Protein AF-A0A949XJC9-F1 (afdb_monomer_lite)

Structure (mmCIF, N/CA/C/O backbone):
data_AF-A0A949XJC9-F1
#
_entry.id   AF-A0A949XJC9-F1
#
loop_
_atom_site.group_PDB
_atom_site.id
_atom_site.type_symbol
_atom_site.label_atom_id
_atom_site.label_alt_id
_atom_site.label_comp_id
_atom_site.label_asym_id
_atom_site.label_entity_id
_atom_site.label_seq_id
_atom_site.pdbx_PDB_ins_code
_atom_site.Cartn_x
_atom_site.Cartn_y
_atom_site.Cartn_z
_atom_site.occupancy
_atom_site.B_iso_or_equiv
_atom_site.auth_seq_id
_atom_site.auth_comp_id
_atom_site.auth_asym_id
_atom_site.auth_atom_id
_atom_site.pdbx_PDB_model_num
ATOM 1 N N . MET A 1 1 ? 64.415 14.701 25.111 1.00 40.59 1 MET A N 1
ATOM 2 C CA . MET A 1 1 ? 63.667 15.504 24.120 1.00 40.59 1 MET A CA 1
ATOM 3 C C . MET A 1 1 ? 62.486 14.648 23.669 1.00 40.59 1 MET A C 1
ATOM 5 O O . MET A 1 1 ? 62.668 13.758 22.854 1.00 40.59 1 MET A O 1
ATOM 9 N N . PHE A 1 2 ? 61.330 14.780 24.328 1.00 38.12 2 PHE A N 1
ATOM 10 C CA . PHE A 1 2 ? 60.164 13.912 24.107 1.00 38.12 2 PHE A CA 1
ATOM 11 C C . PHE A 1 2 ? 59.206 14.589 23.123 1.00 38.12 2 PHE A C 1
ATOM 13 O O . PHE A 1 2 ? 58.583 15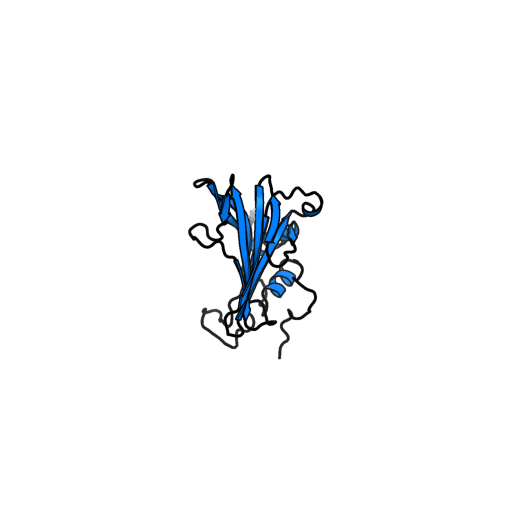.594 23.461 1.00 38.12 2 PHE A O 1
ATOM 20 N N . ALA A 1 3 ? 59.111 14.062 21.902 1.00 47.62 3 ALA A N 1
ATOM 21 C CA . ALA A 1 3 ? 58.142 14.519 20.915 1.00 47.62 3 ALA A CA 1
ATOM 22 C C . ALA A 1 3 ? 56.772 13.893 21.222 1.00 47.62 3 ALA A C 1
ATOM 24 O O . ALA A 1 3 ? 56.607 12.674 21.186 1.00 47.62 3 ALA A O 1
ATOM 25 N N . ARG A 1 4 ? 55.799 14.744 21.565 1.00 49.41 4 ARG A N 1
ATOM 26 C CA . ARG A 1 4 ? 54.388 14.384 21.735 1.00 49.41 4 ARG A CA 1
ATOM 27 C C . ARG A 1 4 ? 53.791 14.049 20.368 1.00 49.41 4 ARG A C 1
ATOM 29 O O . ARG A 1 4 ? 53.695 14.923 19.512 1.00 49.41 4 ARG A O 1
ATOM 36 N N . LEU A 1 5 ? 53.382 12.797 20.185 1.00 52.88 5 LEU A N 1
ATOM 37 C CA . LEU A 1 5 ? 52.606 12.360 19.031 1.00 52.88 5 LEU A CA 1
ATOM 38 C C . LEU A 1 5 ? 51.124 12.647 19.317 1.00 52.88 5 LEU A C 1
ATOM 40 O O . LEU A 1 5 ? 50.470 11.926 20.068 1.00 52.88 5 LEU A O 1
ATOM 44 N N . THR A 1 6 ? 50.610 13.747 18.775 1.00 56.72 6 THR A N 1
ATOM 45 C CA . THR A 1 6 ? 49.192 14.107 18.870 1.00 56.72 6 THR A CA 1
ATOM 46 C C . THR A 1 6 ? 48.400 13.193 17.936 1.00 56.72 6 THR A C 1
ATOM 48 O O . THR A 1 6 ? 48.382 13.395 16.724 1.00 56.72 6 THR A O 1
ATOM 51 N N . PHE A 1 7 ? 47.778 12.156 18.493 1.00 49.03 7 PHE A N 1
ATOM 52 C CA . PHE A 1 7 ? 46.860 11.285 17.763 1.00 49.03 7 PHE A CA 1
ATOM 53 C C . PHE A 1 7 ? 45.590 12.078 17.420 1.00 49.03 7 PHE A C 1
ATOM 55 O O . PHE A 1 7 ? 44.744 12.329 18.278 1.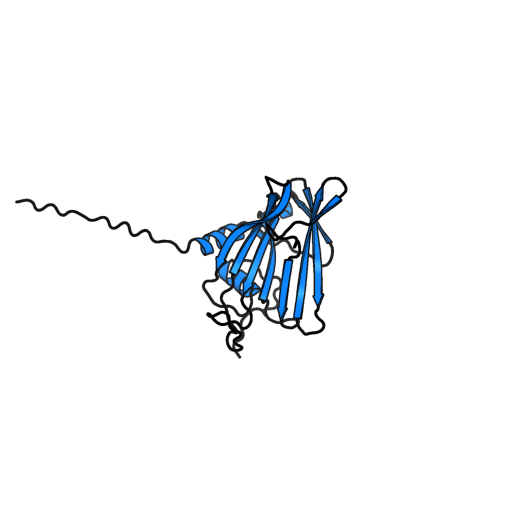00 49.03 7 PHE A O 1
ATOM 62 N N . PHE A 1 8 ? 45.465 12.498 16.161 1.00 49.16 8 PHE A N 1
ATOM 63 C CA . PHE A 1 8 ? 44.206 12.979 15.603 1.00 49.16 8 PHE A CA 1
ATOM 64 C C . PHE A 1 8 ? 43.254 11.787 15.474 1.00 49.16 8 PHE A C 1
ATOM 66 O O . PHE A 1 8 ? 43.380 10.962 14.570 1.00 49.16 8 PHE A O 1
ATOM 73 N N . PHE A 1 9 ? 42.305 11.683 16.401 1.00 47.88 9 PHE A N 1
ATOM 74 C CA . PHE A 1 9 ? 41.190 10.750 16.306 1.00 47.88 9 PHE A CA 1
ATOM 75 C C . PHE A 1 9 ? 40.219 11.283 15.241 1.00 47.88 9 PHE A C 1
ATOM 77 O O . PHE A 1 9 ? 39.359 12.117 15.516 1.00 47.88 9 PHE A O 1
ATOM 84 N N . PHE A 1 10 ? 40.402 10.855 13.991 1.00 49.22 10 PHE A N 1
ATOM 85 C CA . PHE A 1 10 ? 39.457 11.125 12.912 1.00 49.22 10 PHE A CA 1
ATOM 86 C C . PHE A 1 10 ? 38.242 10.213 13.124 1.00 49.22 10 PHE A C 1
ATOM 88 O O . PHE A 1 10 ? 38.236 9.049 12.726 1.00 49.22 10 PHE A O 1
ATOM 95 N N . LEU A 1 11 ? 37.230 10.722 13.828 1.00 46.62 11 LEU A N 1
ATOM 96 C CA . LEU A 1 11 ? 35.947 10.047 13.985 1.00 46.62 11 LEU A CA 1
ATOM 97 C C . LEU A 1 11 ? 35.212 10.138 12.639 1.00 46.62 11 LEU A C 1
ATOM 99 O O . LEU A 1 11 ? 34.482 11.090 12.365 1.00 46.62 11 LEU A O 1
ATOM 103 N N . LEU A 1 12 ? 35.478 9.176 11.756 1.00 45.56 12 LEU A N 1
ATOM 104 C CA . LEU A 1 12 ? 34.754 9.018 10.502 1.00 45.56 12 LEU A CA 1
ATOM 105 C C . LEU A 1 12 ? 33.326 8.577 10.859 1.00 45.56 12 LEU A C 1
ATOM 107 O O . LEU A 1 12 ? 33.060 7.398 11.081 1.00 45.56 12 LEU A O 1
ATOM 111 N N . LEU A 1 13 ? 32.412 9.540 10.981 1.00 45.47 13 LEU A N 1
ATOM 112 C CA . LEU A 1 13 ? 30.974 9.294 11.027 1.00 45.47 13 LEU A CA 1
ATOM 113 C C . LEU A 1 13 ? 30.577 8.637 9.702 1.00 45.47 13 LEU A C 1
ATOM 115 O O . LEU A 1 13 ? 30.322 9.304 8.702 1.00 45.47 13 LEU A O 1
ATOM 119 N N . ILE A 1 14 ? 30.570 7.306 9.694 1.00 49.03 14 ILE A N 1
ATOM 120 C CA . ILE A 1 14 ? 29.962 6.507 8.640 1.00 49.03 14 ILE A CA 1
ATOM 121 C C . ILE A 1 14 ? 28.475 6.862 8.674 1.00 49.03 14 ILE A C 1
ATOM 123 O O . ILE A 1 14 ? 27.735 6.399 9.541 1.00 49.03 14 ILE A O 1
ATOM 127 N N . ALA A 1 15 ? 28.036 7.731 7.764 1.00 44.09 15 ALA A N 1
ATOM 128 C CA . ALA A 1 15 ? 26.625 7.927 7.478 1.00 44.09 15 ALA A CA 1
ATOM 129 C C . ALA A 1 15 ? 26.104 6.606 6.897 1.00 44.09 15 ALA A C 1
ATOM 131 O O . ALA A 1 15 ? 26.187 6.355 5.697 1.00 44.09 15 ALA A O 1
ATOM 132 N N . VAL A 1 16 ? 25.663 5.708 7.779 1.00 47.81 16 VAL A N 1
ATOM 133 C CA . VAL A 1 16 ? 25.099 4.413 7.401 1.00 47.81 16 VAL A CA 1
ATOM 134 C C . VAL A 1 16 ? 23.947 4.677 6.425 1.00 47.81 16 VAL A C 1
ATOM 136 O O . VAL A 1 16 ? 23.156 5.599 6.662 1.00 47.81 16 VAL A O 1
ATOM 139 N N . PRO A 1 17 ? 23.775 3.871 5.361 1.00 52.84 17 PRO A N 1
ATOM 140 C CA . PRO A 1 17 ? 22.546 3.840 4.575 1.00 52.84 17 PRO A CA 1
ATOM 141 C C . PRO A 1 17 ? 21.419 3.210 5.420 1.00 52.84 17 PRO A C 1
ATOM 143 O O . PRO A 1 17 ? 20.829 2.197 5.057 1.00 52.84 17 PRO A O 1
ATOM 146 N N . ALA A 1 18 ? 21.139 3.797 6.587 1.00 59.31 18 ALA A N 1
ATOM 147 C CA . ALA A 1 18 ? 20.331 3.220 7.653 1.00 59.31 18 ALA A CA 1
ATOM 148 C C . ALA A 1 18 ? 18.866 3.065 7.240 1.00 59.31 18 ALA A C 1
ATOM 150 O O . ALA A 1 18 ? 18.172 2.193 7.736 1.00 59.31 18 ALA A O 1
ATOM 151 N N . ARG A 1 19 ? 18.387 3.861 6.277 1.00 69.88 19 ARG A N 1
ATOM 152 C CA . ARG A 1 19 ? 16.957 3.925 5.941 1.00 69.88 19 ARG A CA 1
ATOM 153 C C . ARG A 1 19 ? 16.395 2.622 5.365 1.00 69.88 19 ARG A C 1
ATOM 155 O O . ARG A 1 19 ? 15.280 2.250 5.713 1.00 69.88 19 ARG A O 1
ATOM 162 N N . ALA A 1 20 ? 17.150 1.925 4.514 1.00 73.56 20 ALA A N 1
ATOM 163 C CA . ALA A 1 20 ? 16.689 0.665 3.923 1.00 73.56 20 ALA A CA 1
ATOM 164 C C . ALA A 1 20 ? 16.715 -0.487 4.935 1.00 73.56 20 ALA A C 1
ATOM 166 O O . ALA A 1 20 ? 15.791 -1.294 4.977 1.00 73.56 20 ALA A O 1
ATOM 167 N N . GLU A 1 21 ? 17.748 -0.537 5.778 1.00 82.19 21 GLU A N 1
ATOM 168 C CA . GLU A 1 21 ? 17.863 -1.566 6.810 1.00 82.19 21 GLU A CA 1
ATOM 169 C C . GLU A 1 21 ? 16.824 -1.361 7.915 1.00 82.19 21 GLU A C 1
ATOM 171 O O . GLU A 1 21 ? 16.126 -2.305 8.268 1.00 82.19 21 GLU A O 1
ATOM 176 N N . THR A 1 22 ? 16.625 -0.120 8.376 1.00 86.75 22 THR A N 1
ATOM 177 C CA . THR A 1 22 ? 15.557 0.231 9.323 1.00 86.75 22 THR A CA 1
ATOM 178 C C . THR A 1 22 ? 14.184 -0.174 8.795 1.00 86.75 22 THR A C 1
ATOM 180 O O . THR A 1 22 ? 13.429 -0.808 9.526 1.00 86.75 22 THR A O 1
ATOM 183 N N . LEU A 1 23 ? 13.864 0.126 7.529 1.00 93.06 23 LEU A N 1
ATOM 184 C CA . LEU A 1 23 ? 12.584 -0.286 6.951 1.00 93.06 23 LEU A CA 1
ATOM 185 C C . LEU A 1 23 ? 12.436 -1.812 6.931 1.00 93.06 23 LEU A C 1
ATOM 187 O O . LEU A 1 23 ? 11.376 -2.320 7.287 1.00 93.06 23 LEU A O 1
ATOM 191 N N . ARG A 1 24 ? 13.490 -2.544 6.549 1.00 93.06 24 ARG A N 1
ATOM 192 C CA . ARG A 1 24 ? 13.478 -4.011 6.559 1.00 93.06 24 ARG A CA 1
ATOM 193 C C . ARG A 1 24 ? 13.232 -4.567 7.962 1.00 93.06 24 ARG A C 1
ATOM 195 O O . ARG A 1 24 ? 12.434 -5.487 8.088 1.00 93.06 24 ARG A O 1
ATOM 202 N N . TYR A 1 25 ? 13.873 -4.018 8.997 1.00 92.56 25 TYR A N 1
ATOM 203 C CA . TYR A 1 25 ? 13.624 -4.435 10.383 1.00 92.56 25 TYR A CA 1
ATOM 204 C C . TYR A 1 25 ? 12.174 -4.164 10.799 1.00 92.56 25 TYR A C 1
ATOM 206 O O . TYR A 1 25 ? 11.508 -5.079 11.264 1.00 92.56 25 TYR A O 1
ATOM 214 N N . MET A 1 26 ? 11.651 -2.958 10.544 1.00 93.81 26 MET A N 1
ATOM 215 C CA . MET A 1 26 ? 10.263 -2.610 10.882 1.00 93.81 26 MET A CA 1
ATOM 216 C C . MET A 1 26 ? 9.251 -3.528 10.194 1.00 93.81 26 MET A C 1
ATOM 218 O O . MET A 1 26 ? 8.328 -4.020 10.829 1.00 93.81 26 MET A O 1
ATOM 222 N N . VAL A 1 27 ? 9.428 -3.770 8.894 1.00 95.31 27 VAL A N 1
ATOM 223 C CA . VAL A 1 27 ? 8.566 -4.671 8.117 1.00 95.31 27 VAL A CA 1
ATOM 224 C C . VAL A 1 27 ? 8.737 -6.126 8.566 1.00 95.31 27 VAL A C 1
ATOM 226 O O . VAL A 1 27 ? 7.776 -6.890 8.555 1.00 95.31 27 VAL A O 1
ATOM 229 N N . GLY A 1 28 ? 9.936 -6.500 9.012 1.00 94.31 28 GLY A N 1
ATOM 230 C CA . GLY A 1 28 ? 10.245 -7.812 9.569 1.00 94.31 28 GLY A CA 1
ATOM 231 C C . GLY A 1 28 ? 9.469 -8.153 10.842 1.00 94.31 28 GLY A C 1
ATOM 232 O O . GLY A 1 28 ? 9.342 -9.338 11.140 1.00 94.31 28 GLY A O 1
ATOM 233 N N . ASP A 1 29 ? 8.900 -7.171 11.540 1.00 94.62 29 ASP A N 1
ATOM 234 C CA . ASP A 1 29 ? 8.051 -7.361 12.725 1.00 94.62 29 ASP A CA 1
ATOM 235 C C . ASP A 1 29 ? 6.544 -7.352 12.405 1.00 94.62 29 ASP A C 1
ATOM 237 O O . ASP A 1 29 ? 5.701 -7.394 13.308 1.00 94.62 29 ASP A O 1
ATOM 241 N N . LEU A 1 30 ? 6.185 -7.331 11.117 1.00 95.12 30 LEU A N 1
ATOM 242 C CA . LEU A 1 30 ? 4.804 -7.318 10.642 1.00 95.12 30 LEU A CA 1
ATOM 243 C C . LEU A 1 30 ? 4.447 -8.608 9.890 1.00 95.12 30 LEU A C 1
ATOM 245 O O . LEU A 1 30 ? 5.284 -9.213 9.218 1.00 95.12 30 LEU A O 1
ATOM 249 N N . ASP A 1 31 ? 3.183 -9.010 9.992 1.00 93.06 31 ASP A N 1
ATOM 250 C CA . ASP A 1 31 ? 2.561 -10.051 9.176 1.00 93.06 31 ASP A CA 1
ATOM 251 C C . ASP A 1 31 ? 1.726 -9.399 8.067 1.00 93.06 31 ASP A C 1
ATOM 253 O O . ASP A 1 31 ? 1.017 -8.416 8.297 1.00 93.06 31 ASP A O 1
ATOM 257 N N . VAL A 1 32 ? 1.785 -9.960 6.855 1.00 93.06 32 VAL A N 1
ATOM 258 C CA . VAL A 1 32 ? 0.899 -9.551 5.757 1.00 93.06 32 VAL A CA 1
ATOM 259 C C . VAL A 1 32 ? -0.526 -9.983 6.083 1.00 93.06 32 VAL A C 1
ATOM 261 O O . VAL A 1 32 ? -0.777 -11.140 6.414 1.00 93.06 32 VAL A O 1
ATOM 264 N N . LEU A 1 33 ? -1.462 -9.051 5.943 1.00 91.81 33 LEU A N 1
ATOM 265 C CA . LEU A 1 33 ? -2.888 -9.297 6.064 1.00 91.81 33 LEU A CA 1
ATOM 266 C C . LEU A 1 33 ? -3.442 -9.740 4.696 1.00 91.81 33 LEU A C 1
ATOM 268 O O . LEU A 1 33 ? -3.476 -8.923 3.769 1.00 91.81 33 LEU A O 1
ATOM 272 N N . PRO A 1 34 ? -3.860 -11.008 4.528 1.00 90.69 34 PRO A N 1
ATOM 273 C CA . PRO A 1 34 ? -4.465 -11.457 3.282 1.00 90.69 34 PRO A CA 1
ATOM 274 C C . PRO A 1 34 ? -5.848 -10.820 3.116 1.00 90.69 34 PRO A C 1
ATOM 276 O O . PRO A 1 34 ? -6.680 -10.892 4.017 1.00 90.69 34 PRO A O 1
ATOM 279 N N . LEU A 1 35 ? -6.093 -10.215 1.951 1.00 91.69 35 LEU A N 1
ATOM 280 C CA . LEU A 1 35 ? -7.372 -9.586 1.623 1.00 91.69 35 LEU A CA 1
ATOM 281 C C . LEU A 1 35 ? -8.065 -10.315 0.477 1.00 91.69 35 LEU A C 1
ATOM 283 O O . LEU A 1 35 ? -7.456 -10.556 -0.571 1.00 91.69 35 LEU A O 1
ATOM 287 N N . HIS A 1 36 ? -9.353 -10.588 0.645 1.00 93.19 36 HIS A N 1
ATOM 288 C CA . HIS A 1 36 ? -10.220 -11.064 -0.426 1.00 93.19 36 HIS A CA 1
ATOM 289 C C . HIS A 1 36 ? -10.856 -9.883 -1.175 1.00 93.19 36 HIS A C 1
ATOM 291 O O . HIS A 1 36 ? -10.834 -8.746 -0.700 1.00 93.19 36 HIS A O 1
ATOM 297 N N . TYR A 1 37 ? -11.377 -10.137 -2.378 1.00 94.81 37 TYR A N 1
ATOM 298 C CA . TYR A 1 37 ? -12.153 -9.139 -3.117 1.00 94.81 37 TYR A CA 1
ATOM 299 C C . TYR A 1 37 ? -13.459 -8.816 -2.389 1.00 94.81 37 TYR A C 1
ATOM 301 O O . TYR A 1 37 ? -14.096 -9.708 -1.837 1.00 94.81 37 TYR A O 1
ATOM 309 N N . GLY A 1 38 ? -13.870 -7.550 -2.432 1.00 96.38 38 GLY A N 1
ATOM 310 C CA . GLY A 1 38 ? -14.995 -7.038 -1.659 1.00 96.38 38 GLY A CA 1
ATOM 311 C C . GLY A 1 38 ? -14.547 -6.455 -0.322 1.00 96.38 38 GLY A C 1
ATOM 312 O O . GLY A 1 38 ? -13.498 -5.812 -0.232 1.00 96.38 38 GLY A O 1
ATOM 313 N N . THR A 1 39 ? -15.370 -6.635 0.704 1.00 97.12 39 THR A N 1
ATOM 314 C CA . THR A 1 39 ? -15.196 -6.010 2.018 1.00 97.12 39 THR A CA 1
ATOM 315 C C . THR A 1 39 ? -14.452 -6.937 2.970 1.00 97.12 39 THR A C 1
ATOM 317 O O . THR A 1 39 ? -1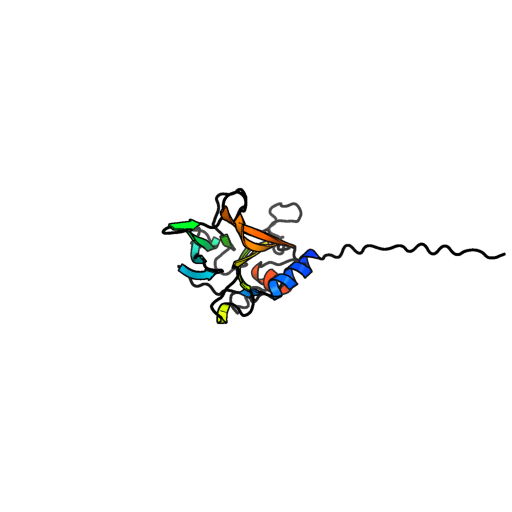4.874 -8.064 3.190 1.00 97.12 39 THR A O 1
ATOM 320 N N . ASN A 1 40 ? -13.366 -6.449 3.565 1.00 95.25 40 ASN A N 1
ATOM 321 C CA . ASN A 1 40 ? -12.606 -7.158 4.588 1.00 95.25 40 ASN A CA 1
ATOM 322 C C . ASN A 1 40 ? -12.798 -6.441 5.925 1.00 95.25 40 ASN A C 1
ATOM 324 O O . ASN A 1 40 ? -12.329 -5.311 6.081 1.00 95.25 40 ASN A O 1
ATOM 328 N N . ASP A 1 41 ? -13.466 -7.096 6.869 1.00 93.94 41 ASP A N 1
ATOM 329 C CA . ASP A 1 41 ? -13.728 -6.548 8.199 1.00 93.94 41 ASP A CA 1
ATOM 330 C C . ASP A 1 41 ? -12.519 -6.754 9.118 1.00 93.94 41 ASP A C 1
ATOM 332 O O . ASP A 1 41 ? -11.952 -7.848 9.196 1.00 93.94 41 ASP A O 1
ATOM 336 N N . LEU A 1 42 ? -12.120 -5.700 9.826 1.00 91.44 42 LEU A N 1
ATOM 337 C CA . LEU A 1 42 ? -11.057 -5.737 10.822 1.00 91.44 42 LEU A CA 1
ATOM 338 C C . LEU A 1 42 ? -11.463 -4.974 12.075 1.00 91.44 42 LEU A C 1
ATOM 340 O O . LEU A 1 42 ? -12.147 -3.962 12.005 1.00 91.44 42 LEU A O 1
ATOM 344 N N . HIS A 1 43 ? -10.965 -5.426 13.221 1.00 90.06 43 HIS A N 1
ATOM 345 C CA . HIS A 1 43 ? -11.079 -4.704 14.481 1.00 90.06 43 HIS A CA 1
ATOM 346 C C . HIS A 1 43 ? -9.673 -4.356 14.976 1.00 90.06 43 HIS A C 1
ATOM 348 O O . HIS A 1 43 ? -8.845 -5.252 15.164 1.00 90.06 43 HIS A O 1
ATOM 354 N N . ILE A 1 44 ? -9.371 -3.061 15.117 1.00 86.19 44 ILE A N 1
ATOM 355 C CA . ILE A 1 44 ? -8.024 -2.561 15.421 1.00 86.19 44 ILE A CA 1
ATOM 356 C C . ILE A 1 44 ? -8.093 -1.519 16.528 1.00 86.19 44 ILE A C 1
ATOM 358 O O . ILE A 1 44 ? -8.711 -0.478 16.358 1.00 86.19 44 ILE A O 1
ATOM 362 N N . SER A 1 45 ? -7.412 -1.769 17.649 1.00 83.88 45 SER A N 1
ATOM 363 C CA . SER A 1 45 ? -7.349 -0.840 18.792 1.00 83.88 45 SER A CA 1
ATOM 364 C C . SER A 1 45 ? -8.711 -0.304 19.265 1.00 83.88 45 SER A C 1
ATOM 366 O O . SER A 1 45 ? -8.812 0.832 19.718 1.00 83.88 45 SER A O 1
ATOM 368 N N . GLY A 1 46 ? -9.758 -1.132 19.199 1.00 83.94 46 GLY A N 1
ATOM 369 C CA . GLY A 1 46 ? -11.114 -0.746 19.600 1.00 83.94 46 GLY A CA 1
ATOM 370 C C . GLY A 1 46 ? -11.946 -0.095 18.493 1.00 83.94 46 GLY A C 1
ATOM 371 O O . GLY A 1 46 ? -13.139 0.112 18.699 1.00 83.94 46 GLY A O 1
ATOM 372 N N . ASP A 1 47 ? -11.356 0.177 17.328 1.00 88.88 47 ASP A N 1
ATOM 373 C CA . ASP A 1 47 ? -12.056 0.700 16.160 1.00 88.88 47 ASP A CA 1
ATOM 374 C C . ASP A 1 47 ? -12.441 -0.435 15.198 1.00 88.88 47 ASP A C 1
ATOM 376 O O . ASP A 1 47 ? -11.652 -1.345 14.926 1.00 88.88 47 ASP A O 1
ATOM 380 N N . ASP A 1 48 ? -13.647 -0.351 14.632 1.00 93.12 48 ASP A N 1
ATOM 381 C CA . ASP A 1 48 ? -14.060 -1.196 13.509 1.00 93.12 48 ASP A CA 1
ATOM 382 C C . ASP A 1 48 ? -13.551 -0.579 12.199 1.00 93.12 48 ASP A C 1
ATOM 384 O O . ASP A 1 48 ? -13.723 0.617 11.948 1.00 93.12 48 ASP A O 1
ATOM 388 N N . LEU A 1 49 ? -12.931 -1.388 11.346 1.00 94.88 49 LEU A N 1
ATOM 389 C CA . LEU A 1 49 ? -12.397 -0.988 10.051 1.00 94.88 49 LEU A CA 1
ATOM 390 C C . LEU A 1 49 ? -12.937 -1.884 8.938 1.00 94.88 49 LEU A C 1
ATOM 392 O O . LEU A 1 49 ? -13.062 -3.094 9.106 1.00 94.88 49 LEU A O 1
ATOM 396 N N . LEU A 1 50 ? -13.141 -1.292 7.763 1.00 96.06 50 LEU A N 1
ATOM 397 C CA . LEU A 1 50 ? -13.334 -2.019 6.511 1.00 96.06 50 LEU A CA 1
ATOM 398 C C . LEU A 1 50 ? -12.164 -1.737 5.584 1.00 96.06 50 LEU A C 1
ATOM 400 O O . LEU A 1 50 ? -11.793 -0.583 5.371 1.00 96.06 50 LEU A O 1
ATOM 404 N N . ILE A 1 51 ? -11.633 -2.780 4.960 1.00 96.56 51 ILE A N 1
ATOM 405 C CA . ILE A 1 51 ? -10.765 -2.641 3.796 1.00 96.56 51 ILE A CA 1
ATOM 406 C C . ILE A 1 51 ? -11.523 -3.187 2.594 1.00 96.56 51 ILE A C 1
ATOM 408 O O . ILE A 1 51 ? -11.744 -4.392 2.468 1.00 96.56 51 ILE A O 1
ATOM 412 N N . VAL A 1 52 ? -11.931 -2.291 1.703 1.00 96.94 52 VAL A N 1
ATOM 413 C CA . VAL A 1 52 ? -12.601 -2.657 0.457 1.00 96.94 52 VAL A CA 1
ATOM 414 C C . VAL A 1 52 ? -11.539 -2.849 -0.615 1.00 96.94 52 VAL A C 1
ATOM 416 O O . VAL A 1 52 ? -10.802 -1.912 -0.918 1.00 96.94 52 VAL A O 1
ATOM 419 N N . ARG A 1 53 ? -11.464 -4.053 -1.185 1.00 96.19 53 ARG A N 1
ATOM 420 C CA . ARG A 1 53 ? -10.609 -4.393 -2.327 1.00 96.19 53 ARG A CA 1
ATOM 421 C C . ARG A 1 53 ? -11.473 -4.589 -3.568 1.00 96.19 53 ARG A C 1
ATOM 423 O O . ARG A 1 53 ? -12.342 -5.457 -3.588 1.00 96.19 53 ARG A O 1
ATOM 430 N N . GLY A 1 54 ? -11.193 -3.831 -4.617 1.00 93.56 54 GLY A N 1
ATOM 431 C CA . GLY A 1 54 ? -11.805 -3.985 -5.933 1.00 93.56 54 GLY A CA 1
ATOM 432 C C . GLY A 1 54 ? -10.762 -4.167 -7.028 1.00 93.56 54 GLY A C 1
ATOM 433 O O . GLY A 1 54 ? -9.562 -4.068 -6.778 1.00 93.56 54 GLY A O 1
ATOM 434 N N . VAL A 1 55 ? -11.241 -4.384 -8.247 1.00 91.38 55 VAL A N 1
ATOM 435 C CA . VAL A 1 55 ? -10.427 -4.368 -9.467 1.00 91.38 55 VAL A CA 1
ATOM 436 C C . VAL A 1 55 ? -10.728 -3.079 -10.218 1.00 91.38 55 VAL A C 1
ATOM 438 O O . VAL A 1 55 ? -11.877 -2.635 -10.249 1.00 91.38 55 VAL A O 1
ATOM 441 N N . PHE A 1 56 ? -9.712 -2.485 -10.834 1.00 87.75 56 PHE A N 1
ATOM 442 C CA . PHE A 1 56 ? -9.930 -1.521 -11.903 1.00 87.75 56 PHE A CA 1
ATOM 443 C C . PHE A 1 56 ? -9.350 -2.073 -13.200 1.00 87.75 56 PHE A C 1
ATOM 445 O O . PHE A 1 56 ? -8.234 -2.592 -13.236 1.00 87.75 56 PHE A O 1
ATOM 452 N N . GLU A 1 57 ? -10.115 -1.916 -14.270 1.00 82.88 57 GLU A N 1
ATOM 453 C CA . GLU A 1 57 ? -9.685 -2.186 -15.630 1.00 82.88 57 GLU A CA 1
ATOM 454 C C . GLU A 1 57 ? -9.921 -0.904 -16.409 1.00 82.88 57 GLU A C 1
ATOM 456 O O . GLU A 1 57 ? -11.025 -0.357 -16.452 1.00 82.88 57 GLU A O 1
ATOM 461 N N . THR A 1 58 ? -8.858 -0.376 -16.995 1.00 73.75 58 THR A N 1
ATOM 462 C CA . THR A 1 58 ? -9.033 0.572 -18.090 1.00 73.75 58 THR A CA 1
ATOM 463 C C . THR A 1 58 ? -9.275 -0.291 -19.321 1.00 73.75 58 THR A C 1
ATOM 465 O O . THR A 1 58 ? -8.657 -1.340 -19.404 1.00 73.75 58 THR A O 1
ATOM 468 N N . GLY A 1 59 ? -10.118 0.082 -20.286 1.00 69.75 59 GLY A N 1
ATOM 469 C CA . GLY A 1 59 ? -10.360 -0.726 -21.504 1.00 69.75 59 GLY A CA 1
ATOM 470 C C . GLY A 1 59 ? -9.131 -0.968 -22.411 1.00 69.75 59 GLY A C 1
ATOM 471 O O . GLY A 1 59 ? -9.279 -1.266 -23.591 1.00 69.75 59 GLY A O 1
ATOM 472 N N . THR A 1 60 ? -7.927 -0.772 -21.878 1.00 75.12 60 THR A N 1
ATOM 473 C CA . THR A 1 60 ? -6.626 -1.170 -22.400 1.00 75.12 60 THR A CA 1
ATOM 474 C C . THR A 1 60 ? -6.105 -2.371 -21.597 1.00 75.12 60 THR A C 1
ATOM 476 O O . THR A 1 60 ? -6.825 -2.981 -20.818 1.00 75.12 60 THR A O 1
ATOM 479 N N . ALA A 1 61 ? -4.832 -2.718 -21.745 1.00 76.31 61 ALA A N 1
ATOM 480 C CA . ALA A 1 61 ? -4.240 -3.785 -20.951 1.00 76.31 61 ALA A CA 1
ATOM 481 C C . ALA A 1 61 ? -3.955 -3.370 -19.484 1.00 76.31 61 ALA A C 1
ATOM 483 O O . ALA A 1 61 ? -3.587 -4.196 -18.660 1.00 76.31 61 ALA A O 1
ATOM 484 N N . TRP A 1 62 ? -4.110 -2.092 -19.129 1.00 80.44 62 TRP A N 1
ATOM 485 C CA . TRP A 1 62 ? -3.790 -1.593 -17.791 1.00 80.44 62 TRP A CA 1
ATOM 486 C C . TRP A 1 62 ? -4.892 -1.877 -16.776 1.00 80.44 62 TRP A C 1
ATOM 488 O O . TRP A 1 62 ? -6.058 -1.521 -16.990 1.00 80.44 62 TRP A O 1
ATOM 498 N N . GLY A 1 63 ? -4.487 -2.398 -15.621 1.00 85.81 63 GLY A N 1
ATOM 499 C CA . GLY A 1 63 ? -5.393 -2.671 -14.517 1.00 85.81 63 GLY A CA 1
ATOM 500 C C . GLY A 1 63 ? -4.675 -2.937 -13.201 1.00 85.81 63 GLY A C 1
ATOM 501 O O . GLY A 1 63 ? -3.500 -2.595 -13.011 1.00 85.81 63 GLY A O 1
ATOM 502 N N . GLY A 1 64 ? -5.410 -3.546 -12.281 1.00 89.38 64 GLY A N 1
ATOM 503 C CA . GLY A 1 64 ? -4.897 -4.017 -11.005 1.00 89.38 64 GLY A CA 1
ATOM 504 C C . GLY A 1 64 ? -5.941 -3.912 -9.904 1.00 89.38 64 GLY A C 1
ATOM 505 O O . GLY A 1 64 ? -7.145 -3.920 -10.159 1.00 89.38 64 GLY A O 1
ATOM 506 N N . ASP A 1 65 ? -5.466 -3.802 -8.668 1.00 92.19 65 ASP A N 1
ATOM 507 C CA . ASP A 1 65 ? -6.326 -3.701 -7.496 1.00 92.19 65 ASP A CA 1
ATOM 508 C C . ASP A 1 65 ? -6.479 -2.247 -7.049 1.00 92.19 65 ASP A C 1
ATOM 510 O O . ASP A 1 65 ? -5.523 -1.464 -7.051 1.00 92.19 65 ASP A O 1
ATOM 514 N N . VAL A 1 66 ? -7.677 -1.913 -6.582 1.00 94.06 66 VAL A N 1
ATOM 515 C CA . VAL A 1 66 ? -7.975 -0.670 -5.875 1.00 94.06 66 VAL A CA 1
ATOM 516 C C . VAL A 1 66 ? -8.366 -0.987 -4.438 1.00 94.06 66 VAL A C 1
ATOM 518 O O . VAL A 1 66 ? -9.102 -1.941 -4.184 1.00 94.06 66 VAL A O 1
ATOM 521 N N . TYR A 1 67 ? -7.877 -0.189 -3.493 1.00 95.88 67 TYR A N 1
ATOM 522 C CA . TYR A 1 67 ? -8.172 -0.350 -2.077 1.00 95.88 67 TYR A CA 1
ATOM 523 C C . TYR A 1 67 ? -8.692 0.949 -1.473 1.00 95.88 67 TYR A C 1
ATOM 525 O O . TYR A 1 67 ? -8.173 2.035 -1.748 1.00 95.88 67 TYR A O 1
ATOM 533 N N . THR A 1 68 ? -9.685 0.826 -0.601 1.00 96.06 68 THR A N 1
ATOM 534 C CA . THR A 1 68 ? -10.182 1.908 0.253 1.00 96.06 68 THR A CA 1
ATOM 535 C C . THR A 1 68 ? -10.279 1.399 1.678 1.00 96.06 68 THR A C 1
ATOM 537 O O . THR A 1 68 ? -10.786 0.304 1.912 1.00 96.06 68 THR A O 1
ATOM 540 N N . VAL A 1 69 ? -9.791 2.193 2.629 1.00 95.88 69 VAL A N 1
ATOM 541 C CA . VAL A 1 69 ? -9.914 1.889 4.055 1.00 95.88 69 VAL A CA 1
ATOM 542 C C . VAL A 1 69 ? -10.973 2.804 4.648 1.00 95.88 69 VAL A C 1
ATOM 544 O O . VAL A 1 69 ? -10.931 4.019 4.454 1.00 95.88 69 VAL A O 1
ATOM 547 N N . LEU A 1 70 ? -11.920 2.212 5.360 1.00 95.50 70 LEU A N 1
ATOM 548 C CA . LEU A 1 70 ? -12.954 2.900 6.111 1.00 95.50 70 LEU A CA 1
ATOM 549 C C . LEU A 1 70 ? -12.755 2.587 7.592 1.00 95.50 70 LEU A C 1
ATOM 551 O O . LEU A 1 70 ? -12.436 1.454 7.940 1.00 95.50 70 LEU A O 1
ATOM 555 N N . ILE A 1 71 ? -12.955 3.572 8.455 1.00 94.44 71 ILE A N 1
ATOM 556 C CA . ILE A 1 71 ? -12.960 3.400 9.908 1.00 94.44 71 ILE A CA 1
ATOM 557 C C . ILE A 1 71 ? -14.304 3.863 10.451 1.00 94.44 71 ILE A C 1
ATOM 559 O O . ILE A 1 71 ? -14.857 4.866 9.997 1.00 94.44 71 ILE A O 1
ATOM 563 N N . LYS A 1 72 ? -14.861 3.118 11.395 1.00 94.19 72 LYS A N 1
ATOM 564 C CA . LYS A 1 72 ? -16.134 3.460 12.010 1.00 94.19 72 LYS A CA 1
ATOM 565 C C . LYS A 1 72 ? -15.948 4.626 12.974 1.00 94.19 72 LYS A C 1
ATOM 567 O O . LYS A 1 72 ? -15.025 4.637 13.784 1.00 94.19 72 LYS A O 1
ATOM 572 N N . ASN A 1 73 ? -16.834 5.608 12.889 1.00 91.19 73 ASN A N 1
ATOM 573 C CA . ASN A 1 73 ? -16.931 6.709 13.836 1.00 91.19 73 ASN A CA 1
ATOM 574 C C . ASN A 1 73 ? -18.408 6.940 14.176 1.00 91.19 73 ASN A C 1
ATOM 576 O O . ASN A 1 73 ? -19.174 7.454 13.357 1.00 91.19 73 ASN A O 1
ATOM 580 N N . GLY A 1 74 ? -18.822 6.506 15.369 1.00 89.12 74 GLY A N 1
ATOM 581 C CA . GLY A 1 74 ? -20.237 6.428 15.733 1.00 89.12 74 GLY A CA 1
ATOM 582 C C . GLY A 1 74 ? -21.005 5.508 14.778 1.00 89.12 74 GLY A C 1
ATOM 583 O O . GLY A 1 74 ? -20.632 4.348 14.592 1.00 89.12 74 GLY A O 1
ATOM 584 N N . ASP A 1 75 ? -22.048 6.047 14.148 1.00 92.38 75 ASP A N 1
ATOM 585 C CA . ASP A 1 75 ? -22.900 5.324 13.193 1.00 92.38 75 ASP A CA 1
ATOM 586 C C . ASP A 1 75 ? -22.445 5.474 11.728 1.00 92.38 75 ASP A C 1
ATOM 588 O O . ASP A 1 75 ? -23.111 4.987 10.813 1.00 92.38 75 ASP A O 1
ATOM 592 N N . ALA A 1 76 ? -21.320 6.155 11.482 1.00 93.50 76 ALA A N 1
ATOM 593 C CA . ALA A 1 76 ? -20.813 6.442 10.144 1.00 93.50 76 ALA A CA 1
ATOM 594 C C . ALA A 1 76 ? -19.481 5.736 9.851 1.00 93.50 76 ALA A C 1
ATOM 596 O O . ALA A 1 76 ? -18.697 5.430 10.749 1.00 93.50 76 ALA A O 1
ATOM 597 N N . TRP A 1 77 ? -19.210 5.527 8.561 1.00 95.00 77 TRP A N 1
ATOM 598 C CA . TRP A 1 77 ? -17.918 5.065 8.055 1.00 95.00 77 TRP A CA 1
ATOM 599 C C . TRP A 1 77 ? -17.138 6.245 7.473 1.00 95.00 77 TRP A C 1
ATOM 601 O O . TRP A 1 77 ? -17.586 6.892 6.526 1.00 95.00 77 TRP A O 1
ATOM 611 N N . GLU A 1 78 ? -15.961 6.517 8.026 1.00 92.81 78 GLU A N 1
ATOM 612 C CA . GLU A 1 78 ? -15.051 7.562 7.567 1.00 92.81 78 GLU A CA 1
ATOM 613 C C . GLU A 1 78 ? -13.989 6.971 6.646 1.00 92.81 78 GLU A C 1
ATOM 615 O O . GLU A 1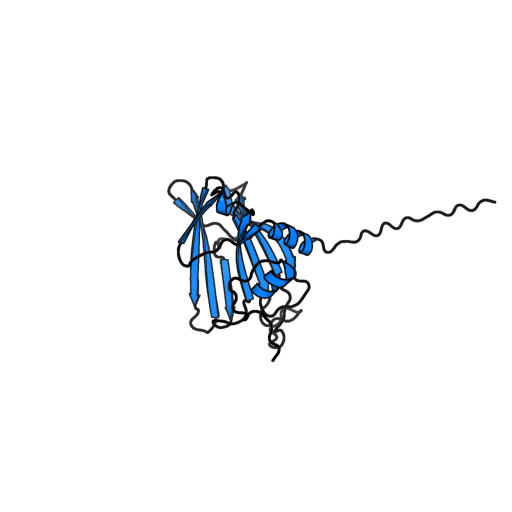 78 ? -13.314 6.005 6.997 1.00 92.81 78 GLU A O 1
ATOM 620 N N . MET A 1 79 ? -13.787 7.579 5.477 1.00 92.94 79 MET A N 1
ATOM 621 C CA . MET A 1 79 ? -12.689 7.196 4.595 1.00 92.94 79 MET A CA 1
ATOM 622 C C . MET A 1 79 ? -11.349 7.646 5.177 1.00 92.94 79 MET A C 1
ATOM 624 O O . MET A 1 79 ? -11.130 8.834 5.427 1.00 92.94 79 MET A O 1
ATOM 628 N N . VAL A 1 80 ? -10.434 6.694 5.340 1.00 93.00 80 VAL A N 1
ATOM 629 C CA . VAL A 1 80 ? -9.050 6.965 5.721 1.00 93.00 80 VAL A CA 1
ATOM 630 C C . VAL A 1 80 ? -8.338 7.625 4.551 1.00 93.00 80 VAL A C 1
ATOM 632 O O . VAL A 1 80 ? -8.333 7.115 3.429 1.00 93.00 80 VAL A O 1
ATOM 635 N N . ARG A 1 81 ? -7.685 8.753 4.818 1.00 90.38 81 ARG A N 1
ATOM 636 C CA . ARG A 1 81 ? -6.925 9.479 3.796 1.00 90.38 81 ARG A CA 1
ATOM 637 C C . ARG A 1 81 ? -5.546 8.867 3.619 1.00 90.38 81 ARG A C 1
ATOM 639 O O . ARG A 1 81 ? -4.899 8.495 4.590 1.00 90.38 81 ARG A O 1
ATOM 646 N N . TYR A 1 82 ? -5.066 8.803 2.387 1.00 82.31 82 TYR A N 1
ATOM 647 C CA . TYR A 1 82 ? -3.700 8.377 2.088 1.00 82.31 82 TYR A CA 1
ATOM 648 C C . TYR A 1 82 ? -2.714 9.555 2.079 1.00 82.31 82 TYR A C 1
ATOM 650 O O . TYR A 1 82 ? -1.542 9.399 2.413 1.00 82.31 82 TYR A O 1
ATOM 658 N N . GLU A 1 83 ? -3.189 10.752 1.743 1.00 73.44 83 GLU A N 1
ATOM 659 C CA . GLU A 1 83 ? -2.360 11.947 1.614 1.00 73.44 83 GLU A CA 1
ATOM 660 C C . GLU A 1 83 ? -2.671 12.946 2.731 1.00 73.44 83 GLU A C 1
ATOM 662 O O . GLU A 1 83 ? -3.814 13.372 2.880 1.00 73.44 83 GLU A O 1
ATOM 667 N N . LYS A 1 84 ? -1.643 13.380 3.477 1.00 64.50 84 LYS A N 1
ATOM 668 C CA . LYS A 1 84 ? -1.785 14.308 4.618 1.00 64.50 84 LYS A CA 1
ATOM 669 C C . LYS A 1 84 ? -2.544 15.601 4.272 1.00 64.50 84 LYS A C 1
ATOM 671 O O . LYS A 1 84 ? -3.284 16.114 5.100 1.00 64.50 84 LYS A O 1
ATOM 676 N N . ASN A 1 85 ? -2.391 16.094 3.043 1.00 69.38 85 ASN A N 1
ATOM 677 C CA . ASN A 1 85 ? -3.056 17.306 2.542 1.00 69.38 85 ASN A CA 1
ATOM 678 C C . ASN A 1 85 ? -3.978 17.026 1.345 1.00 69.38 85 ASN A C 1
ATOM 680 O O . ASN A 1 85 ? -4.430 17.957 0.681 1.00 69.38 85 ASN A O 1
ATOM 684 N N . GLY A 1 86 ? -4.199 15.752 1.030 1.00 68.00 86 GLY A N 1
ATOM 685 C CA . GLY A 1 86 ? -5.036 15.338 -0.082 1.00 68.00 86 GLY A CA 1
ATOM 686 C C . GLY A 1 86 ? -6.394 14.853 0.401 1.00 68.00 86 GLY A C 1
ATOM 687 O O . GLY A 1 86 ? -6.623 14.592 1.582 1.00 68.00 86 GLY A O 1
ATOM 688 N N . TRP A 1 87 ? -7.300 14.711 -0.555 1.00 70.94 87 TRP A N 1
ATOM 689 C CA . TRP A 1 87 ? -8.625 14.133 -0.330 1.00 70.94 87 TRP A CA 1
ATOM 690 C C . TRP A 1 87 ? -8.713 12.687 -0.828 1.00 70.94 87 TRP A C 1
ATOM 692 O O . TRP A 1 87 ? -9.773 12.074 -0.751 1.00 70.94 87 TRP A O 1
ATOM 702 N N . SER A 1 88 ? -7.604 12.129 -1.326 1.00 82.81 88 SER A N 1
ATOM 703 C CA . SER A 1 88 ? -7.561 10.750 -1.803 1.00 82.81 88 SER A CA 1
ATOM 704 C C . SER A 1 88 ? -7.472 9.765 -0.636 1.00 82.81 88 SER A C 1
ATOM 706 O O . SER A 1 88 ? -6.535 9.817 0.163 1.00 82.81 88 SER A O 1
ATOM 708 N N . GLY A 1 89 ? -8.434 8.845 -0.561 1.00 81.62 89 GLY A N 1
ATOM 709 C CA . GLY A 1 89 ? -8.388 7.644 0.284 1.00 81.62 89 GLY A CA 1
ATOM 710 C C . GLY A 1 89 ? -8.151 6.359 -0.511 1.00 81.62 89 GLY A C 1
ATOM 711 O O . GLY A 1 89 ? -8.368 5.261 -0.001 1.00 81.62 89 GLY A O 1
ATOM 712 N N . VAL A 1 90 ? -7.742 6.493 -1.777 1.00 88.56 90 VAL A N 1
ATOM 713 C CA . VAL A 1 90 ? -7.611 5.376 -2.710 1.00 88.56 90 VAL A CA 1
ATOM 714 C C . VAL A 1 90 ? -6.146 4.981 -2.865 1.00 88.56 90 VAL A C 1
ATOM 716 O O . VAL A 1 90 ? -5.292 5.794 -3.218 1.00 88.56 90 VAL A O 1
ATOM 719 N N . LEU A 1 91 ? -5.872 3.702 -2.630 1.00 89.44 91 LEU A N 1
ATOM 720 C CA . LEU A 1 91 ? -4.593 3.050 -2.890 1.00 89.44 91 LEU A CA 1
ATOM 721 C C . LEU A 1 91 ? -4.741 2.141 -4.111 1.00 89.44 91 LEU A C 1
ATOM 723 O O . LEU A 1 91 ? -5.770 1.489 -4.267 1.00 89.44 91 LEU A O 1
ATOM 727 N N . THR A 1 92 ? -3.713 2.048 -4.950 1.00 90.81 92 THR A N 1
ATOM 728 C CA . THR A 1 92 ? -3.742 1.192 -6.143 1.00 90.81 92 THR A CA 1
ATOM 729 C C . THR A 1 92 ? -2.521 0.282 -6.215 1.00 90.81 92 THR A C 1
ATOM 731 O O . THR A 1 92 ? -1.390 0.716 -5.989 1.00 90.81 92 THR A O 1
ATOM 734 N N . LYS A 1 93 ? -2.754 -0.990 -6.550 1.00 88.88 93 LYS A N 1
ATOM 735 C CA . LYS A 1 93 ? -1.758 -1.868 -7.170 1.00 88.88 93 LYS A CA 1
ATOM 736 C C . LYS A 1 93 ? -1.933 -1.714 -8.676 1.00 88.88 93 LYS A C 1
ATOM 738 O O . LYS A 1 93 ? -3.044 -1.869 -9.167 1.00 88.88 93 LYS A O 1
ATOM 743 N N . THR A 1 94 ? -0.870 -1.406 -9.405 1.00 87.56 94 THR A N 1
ATOM 744 C CA . THR A 1 94 ? -0.956 -1.110 -10.842 1.00 87.56 94 THR A CA 1
ATOM 745 C C . THR A 1 94 ? -0.046 -2.032 -11.624 1.00 87.56 94 THR A C 1
ATOM 747 O O . THR A 1 94 ? 1.140 -2.150 -11.303 1.00 87.56 94 THR A O 1
ATOM 750 N N . GLN A 1 95 ? -0.610 -2.646 -12.658 1.00 83.56 95 GLN A N 1
ATOM 751 C CA . GLN A 1 95 ? 0.066 -3.531 -13.594 1.00 83.56 95 GLN A CA 1
ATOM 752 C C . GLN A 1 95 ? -0.209 -3.032 -15.027 1.00 83.56 95 GLN A C 1
ATOM 754 O O . GLN A 1 95 ? -1.374 -2.810 -15.381 1.00 83.56 95 GLN A O 1
ATOM 759 N N . PRO A 1 96 ? 0.835 -2.787 -15.837 1.00 72.69 96 PRO A N 1
ATOM 760 C CA . PRO A 1 96 ? 0.684 -2.651 -17.276 1.00 72.69 96 PRO A CA 1
ATOM 761 C C . PRO A 1 96 ? 0.403 -4.053 -17.812 1.00 72.69 96 PRO A C 1
ATOM 763 O O . PRO A 1 96 ? 1.143 -4.953 -17.471 1.00 72.69 96 PRO A O 1
ATOM 766 N N . HIS A 1 97 ? -0.651 -4.253 -18.597 1.00 67.00 97 HIS A N 1
ATOM 767 C CA . HIS A 1 97 ? -1.073 -5.582 -19.060 1.00 67.00 97 HIS A CA 1
ATOM 768 C C . HIS A 1 97 ? -1.469 -6.556 -17.929 1.00 67.00 97 HIS A C 1
ATOM 770 O O . HIS A 1 97 ? -0.790 -6.754 -16.918 1.00 67.00 97 HIS A O 1
ATOM 776 N N . THR A 1 98 ? -2.632 -7.188 -18.077 1.00 52.56 98 THR A N 1
ATOM 777 C CA . THR A 1 98 ? -3.094 -8.214 -17.143 1.00 52.56 98 THR A CA 1
ATOM 778 C C . THR A 1 98 ? -2.031 -9.321 -17.092 1.00 52.56 98 THR A C 1
ATOM 780 O O . THR A 1 98 ? -1.675 -9.859 -18.134 1.00 52.56 98 THR A O 1
ATOM 783 N N . PHE A 1 99 ? -1.521 -9.638 -15.895 1.00 52.00 99 PHE A N 1
ATOM 784 C CA . PHE A 1 99 ? -0.470 -10.640 -15.614 1.00 52.00 99 PHE A CA 1
ATOM 785 C C . PHE A 1 99 ? 1.003 -10.243 -15.838 1.00 52.00 99 PHE A C 1
ATOM 787 O O . PHE A 1 99 ? 1.864 -11.087 -15.592 1.00 52.00 99 PHE A O 1
ATOM 794 N N . GLU A 1 100 ? 1.327 -9.000 -16.211 1.00 65.75 100 GLU A N 1
ATOM 795 C CA . GLU A 1 100 ? 2.732 -8.554 -16.248 1.00 65.75 100 GLU A CA 1
ATOM 796 C C . GLU A 1 100 ? 3.176 -7.860 -14.940 1.00 65.75 100 GLU A C 1
ATOM 798 O O . GLU A 1 100 ? 2.536 -7.917 -13.875 1.00 65.75 100 GLU A O 1
ATOM 803 N N . ASP A 1 101 ? 4.339 -7.217 -15.026 1.00 76.00 101 ASP A N 1
ATOM 804 C CA . ASP A 1 101 ? 5.098 -6.693 -13.914 1.00 76.00 101 ASP A CA 1
ATOM 805 C C . ASP A 1 101 ? 4.398 -5.579 -13.138 1.00 76.00 101 ASP A C 1
ATOM 807 O O . ASP A 1 101 ? 4.067 -4.518 -13.666 1.00 76.00 101 ASP A O 1
ATOM 811 N N . SER A 1 102 ? 4.267 -5.752 -11.822 1.00 87.31 102 SER A N 1
ATOM 812 C CA . SER A 1 102 ? 3.710 -4.694 -10.977 1.00 87.31 102 SER A CA 1
ATOM 813 C C . SER A 1 102 ? 4.593 -3.438 -10.988 1.00 87.31 102 SER A C 1
ATOM 815 O O . SER A 1 102 ? 5.789 -3.475 -10.689 1.00 87.31 102 SER A O 1
ATOM 817 N N . ILE A 1 103 ? 3.992 -2.292 -11.312 1.00 90.88 103 ILE A N 1
ATOM 818 C CA . ILE A 1 103 ? 4.632 -0.972 -11.206 1.00 90.88 103 ILE A CA 1
ATOM 819 C C . ILE A 1 103 ? 4.444 -0.429 -9.793 1.00 90.88 103 ILE A C 1
ATOM 821 O O . ILE A 1 103 ? 5.366 0.135 -9.200 1.00 90.88 103 ILE A O 1
ATOM 825 N N . VAL A 1 104 ? 3.237 -0.603 -9.254 1.00 93.31 104 VAL A N 1
ATOM 826 C CA . VAL A 1 104 ? 2.883 -0.235 -7.885 1.00 93.31 104 VAL A CA 1
ATOM 827 C C . VAL A 1 104 ? 2.289 -1.451 -7.210 1.00 93.31 104 VAL A C 1
ATOM 829 O O . VAL A 1 104 ? 1.451 -2.135 -7.791 1.00 93.31 104 VAL A O 1
ATOM 832 N N . THR A 1 105 ? 2.688 -1.688 -5.970 1.00 93.94 105 THR A N 1
ATOM 833 C CA . THR A 1 105 ? 2.105 -2.719 -5.127 1.00 93.94 105 THR A CA 1
ATOM 834 C C . THR A 1 105 ? 1.822 -2.193 -3.731 1.00 93.94 105 THR A C 1
ATOM 836 O O . THR A 1 105 ? 2.504 -1.293 -3.231 1.00 93.94 105 THR A O 1
ATOM 839 N N . VAL A 1 106 ? 0.780 -2.745 -3.117 1.00 95.31 106 VAL A N 1
ATOM 840 C CA . VAL A 1 106 ? 0.277 -2.364 -1.799 1.00 95.31 106 VAL A CA 1
ATOM 841 C C . VAL A 1 106 ? 0.102 -3.632 -0.969 1.00 95.31 106 VAL A C 1
ATOM 843 O O . VAL A 1 106 ? -0.397 -4.651 -1.455 1.00 95.31 106 VAL A O 1
ATOM 846 N N . ARG A 1 107 ? 0.543 -3.588 0.287 1.00 95.88 107 ARG A N 1
ATOM 847 C CA . ARG A 1 107 ? 0.372 -4.655 1.273 1.00 95.88 107 ARG A CA 1
ATOM 848 C C . ARG A 1 107 ? -0.166 -4.070 2.560 1.00 95.88 107 ARG A C 1
ATOM 850 O O . ARG A 1 107 ? 0.459 -3.192 3.147 1.00 95.88 107 ARG A O 1
ATOM 857 N N . PHE A 1 108 ? -1.298 -4.596 3.001 1.00 95.56 108 PHE A N 1
ATOM 858 C CA . PHE A 1 108 ? -1.803 -4.351 4.340 1.00 95.56 108 PHE A CA 1
ATOM 859 C C . PHE A 1 108 ? -1.099 -5.295 5.301 1.00 95.56 108 PHE A C 1
ATOM 861 O O . PHE A 1 108 ? -0.835 -6.452 4.971 1.00 95.56 108 PHE A O 1
ATOM 868 N N . MET A 1 109 ? -0.731 -4.772 6.459 1.00 95.88 109 MET A N 1
ATOM 869 C CA . MET A 1 109 ? 0.118 -5.454 7.417 1.00 95.88 109 MET A CA 1
ATOM 870 C C . MET A 1 109 ? -0.352 -5.164 8.836 1.00 95.88 109 MET A C 1
ATOM 872 O O . MET A 1 109 ? -0.858 -4.080 9.128 1.00 95.88 109 MET A O 1
ATOM 876 N N . VAL A 1 110 ? -0.153 -6.127 9.723 1.00 94.19 110 VAL A N 1
ATOM 877 C CA . VAL A 1 110 ? -0.460 -6.023 11.154 1.00 94.19 110 VAL A CA 1
ATOM 878 C C . VAL A 1 110 ? 0.747 -6.491 11.966 1.00 94.19 110 VAL A C 1
ATOM 880 O O . VAL A 1 110 ? 1.558 -7.253 11.441 1.00 94.19 110 VAL A O 1
ATOM 883 N N . PRO A 1 111 ? 0.919 -6.068 13.230 1.00 93.88 111 PRO A N 1
ATOM 884 C CA . PRO A 1 111 ? 2.014 -6.562 14.060 1.00 93.88 111 PRO A CA 1
ATOM 885 C C . PRO A 1 111 ? 2.001 -8.085 14.185 1.00 93.88 111 PRO A C 1
ATOM 887 O O . PRO A 1 111 ? 0.934 -8.697 14.324 1.00 93.88 111 PRO A O 1
ATOM 890 N N . LYS A 1 112 ? 3.184 -8.700 14.161 1.00 90.81 112 LYS A N 1
ATOM 891 C CA . LYS A 1 112 ? 3.315 -10.155 14.232 1.00 90.81 112 LYS A CA 1
ATOM 892 C C . LYS A 1 112 ? 2.574 -10.761 15.415 1.00 90.81 112 LYS A C 1
ATOM 894 O O . LYS A 1 112 ? 2.607 -10.245 16.530 1.00 90.81 112 LYS A O 1
ATOM 899 N N . GLY A 1 113 ? 1.902 -11.881 15.162 1.00 82.25 113 GLY A N 1
ATOM 900 C CA . GLY A 1 113 ? 1.180 -12.632 16.193 1.00 82.25 113 GLY A CA 1
ATOM 901 C C . GLY A 1 113 ? -0.157 -12.024 16.640 1.00 82.25 113 GLY A C 1
ATOM 902 O O . GLY A 1 113 ? -0.872 -12.675 17.401 1.00 82.25 113 GLY A O 1
ATOM 903 N N . THR A 1 114 ? -0.546 -10.842 16.145 1.00 78.69 114 THR A N 1
ATOM 904 C CA . THR A 1 114 ? -1.837 -10.214 16.496 1.00 78.69 114 THR A CA 1
ATOM 905 C C . THR A 1 114 ? -3.027 -10.774 15.719 1.00 78.69 114 THR A C 1
ATOM 907 O O . THR A 1 114 ? -4.133 -10.837 16.250 1.00 78.69 114 THR A O 1
ATOM 910 N N . SER A 1 115 ? -2.815 -11.282 14.500 1.00 65.44 115 SER A N 1
ATOM 911 C CA . SER A 1 115 ? -3.896 -11.875 13.695 1.00 65.44 115 SER A CA 1
ATOM 912 C C . SER A 1 115 ? -4.526 -13.111 14.349 1.00 65.44 115 SER A C 1
ATOM 914 O O . SER A 1 115 ? -5.689 -13.415 14.108 1.00 65.44 115 SER A O 1
ATOM 916 N N . LYS A 1 116 ? -3.776 -13.811 15.211 1.00 63.06 116 LYS A N 1
ATOM 917 C CA . LYS A 1 116 ? -4.239 -15.004 15.936 1.00 63.06 116 LYS A CA 1
ATOM 918 C C . LYS A 1 116 ? -4.959 -14.679 17.241 1.0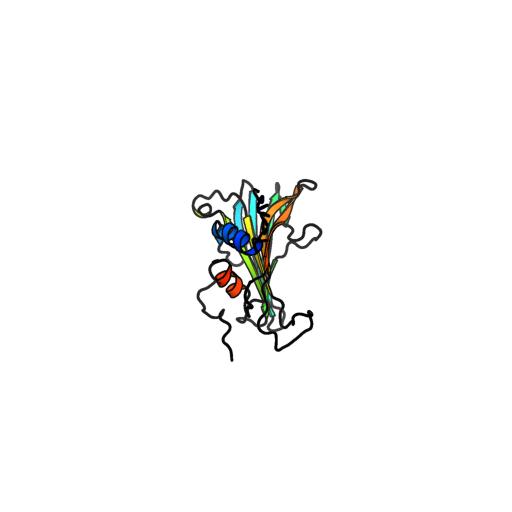0 63.06 116 LYS A C 1
ATOM 920 O O . LYS A 1 116 ? -5.752 -15.492 17.703 1.00 63.06 116 LYS A O 1
ATOM 925 N N . SER A 1 117 ? -4.654 -13.536 17.856 1.00 62.53 117 SER A N 1
ATOM 926 C CA . SER A 1 117 ? -5.227 -13.138 19.145 1.00 62.53 117 SER A CA 1
ATOM 927 C C . SER A 1 117 ? -6.516 -12.328 19.004 1.00 62.53 117 SER A C 1
ATOM 929 O O . SER A 1 117 ? -7.175 -12.081 20.008 1.00 62.53 117 SER A O 1
ATOM 931 N N . GLY A 1 118 ? -6.857 -11.880 17.789 1.00 65.44 118 GLY A N 1
ATOM 932 C CA . GLY A 1 118 ? -7.987 -10.982 17.531 1.00 65.44 118 GLY A CA 1
ATOM 933 C C . GLY A 1 118 ? -7.751 -9.535 17.986 1.00 65.44 118 GLY A C 1
ATOM 934 O O . GLY A 1 118 ? -8.527 -8.656 17.631 1.00 65.44 118 GLY A O 1
ATOM 935 N N . ASN A 1 119 ? -6.659 -9.267 18.710 1.00 69.88 119 ASN A N 1
ATOM 936 C CA . ASN A 1 119 ? -6.288 -7.941 19.194 1.00 69.88 119 ASN A CA 1
ATOM 937 C C . ASN A 1 119 ? -5.194 -7.352 18.304 1.00 69.88 119 ASN A C 1
ATOM 939 O O . ASN A 1 119 ? -4.005 -7.394 18.631 1.00 69.88 119 ASN A O 1
ATOM 943 N N . VAL A 1 120 ? -5.603 -6.808 17.161 1.00 80.19 120 VAL A N 1
ATOM 944 C CA . VAL A 1 120 ? -4.718 -6.054 16.272 1.00 80.19 120 VAL A CA 1
ATOM 945 C C . VAL A 1 120 ? -4.554 -4.641 16.830 1.00 80.19 120 VAL A C 1
ATOM 947 O O . VAL A 1 120 ? -5.533 -3.929 17.027 1.00 80.19 120 VAL A O 1
ATOM 950 N N . SER A 1 121 ? -3.321 -4.219 17.112 1.00 85.06 121 SER A N 1
ATOM 951 C CA . SER A 1 121 ? -3.066 -2.893 17.698 1.00 85.06 121 SER A CA 1
ATOM 952 C C . SER A 1 121 ? -2.957 -1.776 16.660 1.00 85.06 121 SER A C 1
ATOM 954 O O . SER A 1 121 ? -3.305 -0.636 16.951 1.00 85.06 121 SER A O 1
ATOM 956 N N . SER A 1 122 ? -2.516 -2.075 15.440 1.00 91.94 122 SER A N 1
ATOM 957 C CA . SER A 1 122 ? -2.343 -1.063 14.393 1.00 91.94 122 SER A CA 1
ATOM 958 C C . SER A 1 122 ? -2.471 -1.677 13.004 1.00 91.94 122 SER A C 1
ATOM 960 O O . SER A 1 122 ? -2.054 -2.816 12.787 1.00 91.94 122 SER A O 1
ATOM 962 N N . LEU A 1 123 ? -2.970 -0.888 12.048 1.00 95.12 123 LEU A N 1
ATOM 963 C CA . LEU A 1 123 ? -2.875 -1.193 10.621 1.00 95.12 123 LEU A CA 1
ATOM 964 C C . LEU A 1 123 ? -1.653 -0.502 10.028 1.00 95.12 123 LEU A C 1
ATOM 966 O O . LEU A 1 123 ? -1.495 0.713 10.159 1.00 95.12 123 LEU A O 1
ATOM 970 N N . TYR A 1 124 ? -0.836 -1.266 9.318 1.00 96.25 124 TYR A N 1
ATOM 971 C CA . TYR A 1 124 ? 0.262 -0.760 8.512 1.00 96.25 124 TYR A CA 1
ATOM 972 C C . TYR A 1 124 ? -0.020 -0.989 7.031 1.00 96.25 124 TYR A C 1
ATOM 974 O O . TYR A 1 124 ? -0.678 -1.955 6.644 1.00 96.25 124 TYR A O 1
ATOM 982 N N . VAL A 1 125 ? 0.504 -0.101 6.192 1.00 96.81 125 VAL A N 1
ATOM 983 C CA . VAL A 1 125 ? 0.430 -0.228 4.736 1.00 96.81 125 VAL A CA 1
ATOM 984 C C . VAL A 1 125 ? 1.830 -0.081 4.169 1.00 96.81 125 VAL A C 1
ATOM 986 O O . VAL A 1 125 ? 2.427 0.988 4.258 1.00 96.81 125 VAL A O 1
ATOM 989 N N . LEU A 1 126 ? 2.361 -1.141 3.570 1.00 97.31 126 LEU A N 1
ATOM 990 C CA . LEU A 1 126 ? 3.576 -1.074 2.770 1.00 97.31 126 LEU A CA 1
ATOM 991 C C . LEU A 1 126 ? 3.187 -0.821 1.315 1.00 97.31 126 LEU A C 1
ATOM 993 O O . LEU A 1 126 ? 2.513 -1.637 0.689 1.00 97.31 126 LEU A O 1
ATOM 997 N N . LYS A 1 127 ? 3.650 0.297 0.764 1.00 96.44 127 LYS A N 1
ATOM 998 C CA . LYS A 1 127 ? 3.574 0.598 -0.663 1.00 96.44 127 LYS A CA 1
ATOM 999 C C . LYS A 1 127 ? 4.962 0.489 -1.273 1.00 96.44 127 LYS A C 1
ATOM 1001 O O . LYS A 1 127 ? 5.920 1.037 -0.727 1.00 96.44 127 LYS A O 1
ATOM 1006 N N . ALA A 1 128 ? 5.060 -0.153 -2.427 1.00 95.69 128 ALA A N 1
ATOM 1007 C CA . ALA A 1 128 ? 6.241 -0.067 -3.269 1.00 95.69 128 ALA A CA 1
ATOM 1008 C C . ALA A 1 128 ? 5.854 0.419 -4.660 1.00 95.69 128 ALA A C 1
ATOM 1010 O O . ALA A 1 128 ? 4.838 -0.001 -5.205 1.00 95.69 128 ALA A O 1
ATOM 1011 N N . ALA A 1 129 ? 6.645 1.329 -5.218 1.00 94.94 129 ALA A N 1
ATOM 1012 C CA . ALA A 1 129 ? 6.409 1.883 -6.541 1.00 94.94 129 ALA A CA 1
ATOM 1013 C C . ALA A 1 129 ? 7.728 2.052 -7.285 1.00 94.94 129 ALA A C 1
ATOM 1015 O O . ALA A 1 129 ? 8.693 2.587 -6.733 1.00 94.94 129 ALA A O 1
ATOM 1016 N N . ARG A 1 130 ? 7.757 1.649 -8.549 1.00 91.69 130 ARG A N 1
ATOM 1017 C CA . ARG A 1 130 ? 8.885 1.888 -9.448 1.00 91.69 130 ARG A CA 1
ATOM 1018 C C . ARG A 1 130 ? 8.457 2.803 -10.601 1.00 91.69 130 ARG A C 1
ATOM 1020 O O . ARG A 1 130 ? 7.296 2.763 -10.999 1.00 91.69 130 ARG A O 1
ATOM 1027 N N . PRO A 1 131 ? 9.354 3.631 -11.153 1.00 88.75 131 PRO A N 1
ATOM 1028 C CA . PRO A 1 131 ? 9.088 4.307 -12.418 1.00 88.75 131 PRO A CA 1
ATOM 1029 C C . PRO A 1 131 ? 8.918 3.287 -13.555 1.00 88.75 131 PRO A C 1
ATOM 1031 O O . PRO A 1 131 ? 9.736 2.374 -13.678 1.00 88.75 131 PRO A O 1
ATOM 1034 N N . TYR A 1 132 ? 7.886 3.447 -14.385 1.00 84.50 132 TYR A N 1
ATOM 1035 C CA . TYR A 1 132 ? 7.651 2.611 -15.567 1.00 84.50 132 TYR A CA 1
ATOM 1036 C C . TYR A 1 132 ? 8.222 3.274 -16.818 1.00 84.50 132 TYR A C 1
ATOM 1038 O O . TYR A 1 132 ? 7.842 4.404 -17.120 1.00 84.50 132 TYR A O 1
ATOM 1046 N N . LEU A 1 133 ? 9.122 2.576 -17.522 1.00 82.38 133 LEU A N 1
ATOM 1047 C CA . LEU A 1 133 ? 9.785 3.057 -18.740 1.00 82.38 133 LEU A CA 1
ATOM 1048 C C . LEU A 1 133 ? 10.337 4.476 -18.575 1.00 82.38 133 LEU A C 1
ATOM 1050 O O . LEU A 1 133 ? 10.118 5.326 -19.427 1.00 82.38 133 LEU A O 1
ATOM 1054 N N . GLN A 1 134 ? 10.988 4.770 -17.448 1.00 82.31 134 GLN A N 1
ATOM 1055 C CA . GLN A 1 134 ? 11.599 6.073 -17.190 1.00 82.31 134 GLN A CA 1
ATOM 1056 C C . GLN A 1 134 ? 13.083 5.909 -16.884 1.00 82.31 134 GLN A C 1
ATOM 1058 O O . GLN A 1 134 ? 13.467 5.124 -16.015 1.00 82.31 134 GLN A O 1
ATOM 1063 N N . ASN A 1 135 ? 13.918 6.698 -17.557 1.00 78.69 135 ASN A N 1
ATOM 1064 C CA . ASN A 1 135 ? 15.349 6.741 -17.280 1.00 78.69 135 ASN A CA 1
ATOM 1065 C C . ASN A 1 135 ? 15.686 7.589 -16.041 1.00 78.69 135 ASN A C 1
ATOM 1067 O O . ASN A 1 135 ? 14.822 8.178 -15.389 1.00 78.69 135 ASN A O 1
ATOM 1071 N N . ALA A 1 136 ? 16.979 7.687 -15.716 1.00 77.69 136 ALA A N 1
ATOM 1072 C CA . ALA A 1 136 ? 17.458 8.445 -14.557 1.00 77.69 136 ALA A CA 1
ATOM 1073 C C . ALA A 1 136 ? 17.124 9.951 -14.608 1.00 77.69 136 ALA A C 1
ATOM 1075 O O . ALA A 1 136 ? 17.092 10.595 -13.562 1.00 77.69 136 ALA A O 1
ATOM 1076 N N . ALA A 1 137 ? 16.858 10.500 -15.797 1.00 78.56 137 ALA A N 1
ATOM 1077 C CA . ALA A 1 137 ? 16.428 11.884 -15.992 1.00 78.56 137 ALA A CA 1
ATOM 1078 C C . ALA A 1 137 ? 14.894 12.051 -15.957 1.00 78.56 137 ALA A C 1
ATOM 1080 O O . ALA A 1 137 ? 14.400 13.148 -16.209 1.00 78.56 137 ALA A O 1
ATOM 1081 N N . GLY A 1 138 ? 14.138 10.982 -15.680 1.00 78.25 138 GLY A N 1
ATOM 1082 C CA . GLY A 1 138 ? 12.673 10.992 -15.642 1.00 78.25 138 GLY A CA 1
ATOM 1083 C C . GLY A 1 138 ? 12.008 11.059 -17.019 1.00 78.25 138 GLY A C 1
ATOM 1084 O O . GLY A 1 138 ? 10.813 11.329 -17.102 1.00 78.25 138 GLY A O 1
ATOM 1085 N N . LYS A 1 139 ? 12.760 10.838 -18.105 1.00 82.56 139 LYS A N 1
ATOM 1086 C CA . LYS A 1 139 ? 12.205 10.792 -19.465 1.00 82.56 139 LYS A CA 1
ATOM 1087 C C . LYS A 1 139 ? 11.750 9.382 -19.802 1.00 82.56 139 LYS A C 1
ATOM 1089 O O . LYS A 1 13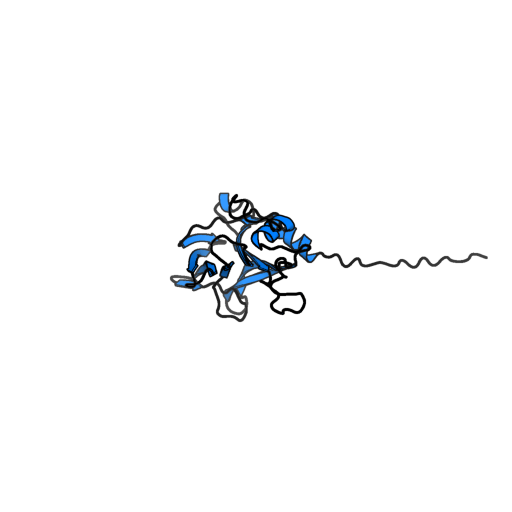9 ? 12.407 8.427 -19.388 1.00 82.56 139 LYS A O 1
ATOM 1094 N N . THR A 1 140 ? 10.677 9.281 -20.588 1.00 83.31 140 THR A N 1
ATOM 1095 C CA . THR A 1 140 ? 10.222 7.998 -21.122 1.00 83.31 140 THR A CA 1
ATOM 1096 C C . THR A 1 140 ? 11.340 7.348 -21.931 1.00 83.31 140 THR A C 1
ATOM 1098 O O . THR A 1 140 ? 11.880 7.963 -22.848 1.00 83.31 140 THR A O 1
ATOM 1101 N N . ASP A 1 141 ? 11.684 6.124 -21.563 1.00 82.56 141 ASP A N 1
ATOM 1102 C CA . ASP A 1 141 ? 12.757 5.324 -22.127 1.00 82.56 141 ASP A CA 1
ATOM 1103 C C . ASP A 1 141 ? 12.288 3.859 -22.189 1.00 82.56 141 ASP A C 1
ATOM 1105 O O . ASP A 1 141 ? 12.188 3.205 -21.145 1.00 82.56 141 ASP A O 1
ATOM 1109 N N . PRO A 1 142 ? 11.959 3.343 -23.387 1.00 76.56 142 PRO A N 1
ATOM 1110 C CA . PRO A 1 142 ? 11.534 1.957 -23.578 1.00 76.56 142 PRO A CA 1
ATOM 1111 C C . PRO A 1 142 ? 12.581 0.920 -23.145 1.00 76.56 142 PRO A C 1
ATOM 1113 O O . PRO A 1 142 ? 12.225 -0.219 -22.847 1.00 76.56 142 PRO A O 1
ATOM 1116 N N . GLU A 1 143 ? 13.859 1.304 -23.089 1.00 79.38 143 GLU A N 1
ATOM 1117 C CA . GLU A 1 143 ? 14.953 0.435 -22.649 1.00 79.38 143 GLU A CA 1
ATOM 1118 C C . GLU A 1 143 ? 15.073 0.398 -21.117 1.00 79.38 143 GLU A C 1
ATOM 1120 O O . GLU A 1 143 ? 15.678 -0.517 -20.553 1.00 79.38 143 GLU A O 1
ATOM 1125 N N . ALA A 1 144 ? 14.435 1.335 -20.405 1.00 81.62 144 ALA A N 1
ATOM 1126 C CA . ALA A 1 144 ? 14.398 1.378 -18.945 1.00 81.62 144 ALA A CA 1
ATOM 1127 C C . ALA A 1 144 ? 13.395 0.363 -18.360 1.00 81.62 144 ALA A C 1
ATOM 1129 O O . ALA A 1 144 ? 12.479 0.716 -17.610 1.00 81.62 144 ALA A O 1
ATOM 1130 N N . ARG A 1 145 ? 13.588 -0.922 -18.688 1.00 81.31 145 ARG A N 1
ATOM 1131 C CA . ARG A 1 145 ? 12.776 -2.041 -18.185 1.00 81.31 145 ARG A CA 1
ATOM 1132 C C . ARG A 1 145 ? 12.973 -2.268 -16.688 1.00 81.31 145 ARG A C 1
ATOM 1134 O O . ARG A 1 145 ? 12.013 -2.595 -15.992 1.00 81.31 145 ARG A O 1
ATOM 1141 N N . GLU A 1 146 ? 14.168 -2.006 -16.159 1.00 87.62 146 GLU A N 1
ATOM 1142 C CA . GLU A 1 146 ? 14.491 -2.135 -14.735 1.00 87.62 146 GLU A CA 1
ATOM 1143 C C . GLU A 1 146 ? 14.797 -0.782 -14.089 1.00 87.62 146 GLU A C 1
ATOM 1145 O O . GLU A 1 146 ? 15.697 -0.047 -14.504 1.00 87.62 146 GLU A O 1
ATOM 1150 N N . THR A 1 147 ? 14.093 -0.471 -13.003 1.00 89.94 147 THR A N 1
ATOM 1151 C CA . THR A 1 147 ? 14.269 0.779 -12.258 1.00 89.94 147 THR A CA 1
ATOM 1152 C C . THR A 1 147 ? 14.308 0.505 -10.755 1.00 89.94 147 THR A C 1
ATOM 1154 O O . THR A 1 147 ? 13.750 -0.493 -10.290 1.00 89.94 147 THR A O 1
ATOM 1157 N N . PRO A 1 148 ? 14.996 1.343 -9.956 1.00 92.25 148 PRO A N 1
ATOM 1158 C CA . PRO A 1 148 ? 14.922 1.221 -8.507 1.00 92.25 148 PRO A CA 1
ATOM 1159 C C . PRO A 1 148 ? 13.499 1.496 -8.008 1.00 92.25 148 PRO A C 1
ATOM 1161 O O . PRO A 1 148 ? 12.884 2.490 -8.405 1.00 92.25 148 PRO A O 1
ATOM 1164 N N . ALA A 1 149 ? 13.012 0.660 -7.097 1.00 93.94 149 ALA A N 1
ATOM 1165 C CA . ALA A 1 149 ? 11.734 0.832 -6.426 1.00 93.94 149 ALA A CA 1
ATOM 1166 C C . ALA A 1 149 ? 11.871 1.770 -5.216 1.00 93.94 149 ALA A C 1
ATOM 1168 O O . ALA A 1 149 ? 12.887 1.792 -4.520 1.00 93.94 149 ALA A O 1
ATOM 1169 N N . ASN A 1 150 ? 10.826 2.541 -4.946 1.00 95.94 150 ASN A N 1
ATOM 1170 C CA . ASN A 1 150 ? 10.659 3.289 -3.709 1.00 95.94 150 ASN A CA 1
ATOM 1171 C C . ASN A 1 150 ? 9.701 2.522 -2.806 1.00 95.94 150 ASN A C 1
ATOM 1173 O O . ASN A 1 150 ? 8.594 2.188 -3.224 1.00 95.94 150 ASN A O 1
ATOM 1177 N N . PHE A 1 151 ? 10.119 2.285 -1.571 1.00 96.81 151 PHE A N 1
ATOM 1178 C CA . PHE A 1 151 ? 9.328 1.652 -0.530 1.00 96.81 151 PHE A CA 1
ATOM 1179 C C . PHE A 1 151 ? 8.851 2.711 0.455 1.00 96.81 151 PHE A C 1
ATOM 1181 O O . PHE A 1 151 ? 9.621 3.588 0.859 1.00 96.81 151 PHE A O 1
ATOM 1188 N N . THR A 1 152 ? 7.595 2.643 0.871 1.00 95.94 152 THR A N 1
ATOM 1189 C CA . THR A 1 152 ? 7.052 3.512 1.914 1.00 95.94 152 THR A CA 1
ATOM 1190 C C . THR A 1 152 ? 6.138 2.709 2.818 1.00 95.94 152 THR A C 1
ATOM 1192 O O . THR A 1 152 ? 5.202 2.066 2.348 1.00 95.94 152 THR A O 1
ATOM 1195 N N . LEU A 1 153 ? 6.440 2.728 4.111 1.00 96.44 153 LEU A N 1
ATOM 1196 C CA . LEU A 1 153 ? 5.614 2.137 5.148 1.00 96.44 153 LEU A CA 1
ATOM 1197 C C . LEU A 1 153 ? 4.806 3.244 5.805 1.00 96.44 153 LEU A C 1
ATOM 1199 O O . LEU A 1 153 ? 5.359 4.249 6.264 1.00 96.44 153 LEU A O 1
ATOM 1203 N N . TYR A 1 154 ? 3.506 3.016 5.866 1.00 95.50 154 TYR A N 1
ATOM 1204 C CA . TYR A 1 154 ? 2.562 3.869 6.548 1.00 95.50 154 TYR A CA 1
ATOM 1205 C C . TYR A 1 154 ? 1.935 3.146 7.734 1.00 95.50 154 TYR A C 1
ATOM 1207 O O . TYR A 1 154 ? 1.872 1.916 7.752 1.00 95.50 154 TYR A O 1
ATOM 1215 N N . VAL A 1 155 ? 1.430 3.914 8.691 1.00 95.12 155 VAL A N 1
ATOM 1216 C CA . VAL A 1 155 ? 0.618 3.438 9.810 1.00 95.12 155 VAL A CA 1
ATOM 1217 C C . VAL A 1 155 ? -0.674 4.243 9.876 1.00 95.12 155 VAL A C 1
ATOM 1219 O O . VAL A 1 155 ? -0.668 5.459 9.675 1.00 95.12 155 VAL A O 1
ATOM 1222 N N . LEU A 1 156 ? -1.791 3.572 10.139 1.00 93.44 156 LEU A N 1
ATOM 1223 C CA . LEU A 1 156 ? -3.060 4.236 10.399 1.00 93.44 156 LEU A CA 1
ATOM 1224 C C . LEU A 1 156 ? -3.004 4.948 11.750 1.00 93.44 156 LEU A C 1
ATOM 1226 O O . LEU A 1 156 ? -2.833 4.305 12.784 1.00 93.44 156 LEU A O 1
ATOM 1230 N N . GLN A 1 157 ? -3.183 6.265 11.741 1.00 90.81 157 GLN A N 1
ATOM 1231 C CA . GLN A 1 157 ? -3.354 7.069 12.951 1.00 90.81 157 GLN A CA 1
ATOM 1232 C C . GLN A 1 157 ? -4.365 8.187 12.680 1.00 90.81 157 GLN A C 1
ATOM 1234 O O . GLN A 1 157 ? -4.613 8.556 11.529 1.00 90.81 157 GLN A O 1
ATOM 1239 N N . ARG A 1 158 ? -4.950 8.747 13.741 1.00 87.75 158 ARG A N 1
ATOM 1240 C CA . ARG A 1 158 ? -5.736 9.982 13.645 1.00 87.75 158 ARG A CA 1
ATOM 1241 C C . ARG A 1 158 ? -4.815 11.190 13.748 1.00 87.75 158 ARG A C 1
ATOM 1243 O O . ARG A 1 158 ? -3.918 11.223 14.590 1.00 87.75 158 ARG A O 1
ATOM 1250 N N . ASP A 1 159 ? -5.060 12.180 12.897 1.00 83.69 159 ASP A N 1
ATOM 1251 C CA . ASP A 1 159 ? -4.419 13.481 13.015 1.00 83.69 159 ASP A CA 1
ATOM 1252 C C . ASP A 1 159 ? -4.736 14.104 14.375 1.00 83.69 159 ASP A C 1
ATOM 1254 O O . ASP A 1 159 ? -5.890 14.106 14.801 1.00 83.69 159 ASP A O 1
ATOM 1258 N N . LYS A 1 160 ? -3.721 14.630 15.063 1.00 80.81 160 LYS A N 1
ATOM 1259 C CA . LYS A 1 160 ? -3.913 15.215 16.396 1.00 80.81 160 LYS A CA 1
ATOM 1260 C C . LYS A 1 160 ? -4.664 16.543 16.354 1.00 80.81 160 LYS A C 1
ATOM 1262 O O . LYS A 1 160 ? -5.339 16.866 17.326 1.00 80.81 160 LYS A O 1
ATOM 1267 N N . ASP A 1 161 ? -4.546 17.282 15.256 1.00 81.06 161 ASP A N 1
ATOM 1268 C CA . ASP A 1 161 ? -5.095 18.628 15.132 1.00 81.06 161 ASP A CA 1
ATOM 1269 C C . ASP A 1 161 ? -6.540 18.580 14.618 1.00 81.06 161 ASP A C 1
ATOM 1271 O O . ASP A 1 161 ? -7.382 19.366 15.051 1.00 81.06 161 ASP A O 1
ATOM 1275 N N . PHE A 1 162 ? -6.850 17.626 13.732 1.00 77.56 162 PHE A N 1
ATOM 1276 C CA . PHE A 1 162 ? -8.165 17.529 13.086 1.00 77.56 162 PHE A CA 1
ATOM 1277 C C . PHE A 1 162 ? -8.967 16.267 13.433 1.00 77.56 162 PHE A C 1
ATOM 1279 O O . PHE A 1 162 ? -10.130 16.165 13.049 1.00 77.56 162 PHE A O 1
ATOM 1286 N N . GLY A 1 163 ? -8.376 15.280 14.114 1.00 80.75 163 GLY A N 1
ATOM 1287 C CA . GLY A 1 163 ? -9.032 14.006 14.451 1.00 80.75 163 GLY A CA 1
ATOM 1288 C C . GLY A 1 163 ? -9.295 13.083 13.253 1.00 80.75 163 GLY A C 1
ATOM 1289 O O . GLY A 1 163 ? -9.907 12.023 13.406 1.00 80.75 163 GLY A O 1
ATOM 1290 N N . ILE A 1 164 ? -8.835 13.467 12.060 1.00 84.81 164 ILE A N 1
ATOM 1291 C CA . ILE A 1 164 ? -9.120 12.778 10.800 1.00 84.81 164 ILE A CA 1
ATOM 1292 C C . ILE A 1 164 ? -8.212 11.547 10.673 1.00 84.81 164 ILE A C 1
ATOM 1294 O O . ILE A 1 164 ? -6.997 11.674 10.848 1.00 84.81 164 ILE A O 1
ATOM 1298 N N . PRO A 1 165 ? -8.751 10.362 10.341 1.00 89.00 165 PRO A N 1
ATOM 1299 C CA . PRO A 1 165 ? -7.943 9.163 10.154 1.00 89.00 165 PRO A CA 1
ATOM 1300 C C . PRO A 1 165 ? -7.116 9.247 8.860 1.00 89.00 165 PRO A C 1
ATOM 1302 O O . PRO A 1 165 ? -7.660 9.490 7.776 1.00 89.00 165 PRO A O 1
ATOM 1305 N N . TYR A 1 166 ? -5.798 9.029 8.951 1.00 91.25 166 TYR A N 1
ATOM 1306 C CA . TYR A 1 166 ? -4.927 9.017 7.774 1.00 91.25 166 TYR A CA 1
ATOM 1307 C C . TYR A 1 166 ? -3.686 8.112 7.858 1.00 91.25 166 TYR A C 1
ATOM 1309 O O . TYR A 1 166 ? -3.146 7.800 8.921 1.00 91.25 166 TYR A O 1
ATOM 1317 N N . LEU A 1 167 ? -3.236 7.742 6.660 1.00 92.50 167 LEU A N 1
ATOM 1318 C CA . LEU A 1 167 ? -1.991 7.102 6.243 1.00 92.50 167 LEU A CA 1
ATOM 1319 C C . LEU A 1 167 ? -0.708 7.824 6.702 1.00 92.50 167 LEU A C 1
ATOM 1321 O O . LEU A 1 167 ? -0.141 8.545 5.885 1.00 92.50 167 LEU A O 1
ATOM 1325 N N . HIS A 1 168 ? -0.217 7.694 7.940 1.00 91.94 168 HIS A N 1
ATOM 1326 C CA . HIS A 1 168 ? 1.021 8.383 8.353 1.00 91.94 168 HIS A CA 1
ATOM 1327 C C . HIS A 1 168 ? 2.263 7.663 7.835 1.00 91.94 168 HIS A C 1
ATOM 1329 O O . HIS A 1 168 ? 2.478 6.502 8.166 1.00 91.94 168 HIS A O 1
ATOM 1335 N N . GLU A 1 169 ? 3.123 8.345 7.077 1.00 92.56 169 GLU A N 1
ATOM 1336 C CA . GLU A 1 169 ? 4.425 7.790 6.689 1.00 92.56 169 GLU A CA 1
ATOM 1337 C C . GLU A 1 169 ? 5.330 7.642 7.918 1.00 92.56 169 GLU A C 1
ATOM 1339 O O . GLU A 1 169 ? 5.616 8.621 8.605 1.00 92.56 169 GLU A O 1
ATOM 1344 N N . VAL A 1 170 ? 5.810 6.421 8.166 1.00 93.38 170 VAL A N 1
ATOM 1345 C CA . VAL A 1 170 ? 6.746 6.124 9.266 1.00 93.38 170 VAL A CA 1
ATOM 1346 C C . VAL A 1 170 ? 8.140 5.780 8.774 1.00 93.38 170 VAL A C 1
ATOM 1348 O O . VAL A 1 170 ? 9.115 5.993 9.491 1.00 93.38 170 VAL A O 1
ATOM 1351 N N . ALA A 1 171 ? 8.257 5.262 7.553 1.00 94.50 171 ALA A N 1
ATOM 1352 C CA . ALA A 1 171 ? 9.543 4.950 6.959 1.00 94.50 171 ALA A CA 1
ATOM 1353 C C . ALA A 1 171 ? 9.474 4.985 5.435 1.00 94.50 171 ALA A C 1
ATOM 1355 O O . ALA A 1 171 ? 8.482 4.591 4.821 1.00 94.50 171 ALA A O 1
ATOM 1356 N N . ARG A 1 172 ? 10.584 5.400 4.824 1.00 95.00 172 ARG A N 1
ATOM 1357 C CA . ARG A 1 172 ? 10.777 5.388 3.377 1.00 95.00 172 ARG A CA 1
ATOM 1358 C C . ARG A 1 172 ? 12.194 4.957 3.042 1.00 95.00 172 ARG A C 1
ATOM 1360 O O . ARG A 1 172 ? 13.158 5.429 3.648 1.00 95.00 172 ARG A O 1
ATOM 1367 N N . ALA A 1 173 ? 12.315 4.105 2.035 1.00 95.62 173 ALA A N 1
ATOM 1368 C CA . ALA A 1 173 ? 13.593 3.664 1.502 1.00 95.62 173 ALA A CA 1
ATOM 1369 C C . ALA A 1 173 ? 13.535 3.551 -0.020 1.00 95.62 173 ALA A C 1
ATOM 1371 O O . ALA A 1 173 ? 12.464 3.470 -0.616 1.00 95.62 173 ALA A O 1
ATOM 1372 N N . ARG A 1 174 ? 14.707 3.536 -0.645 1.00 94.88 174 ARG A N 1
ATOM 1373 C CA . ARG A 1 174 ? 14.868 3.221 -2.062 1.00 94.88 174 ARG A CA 1
ATOM 1374 C C . ARG A 1 174 ? 15.617 1.903 -2.173 1.00 94.88 174 ARG A C 1
ATOM 1376 O O . ARG A 1 174 ? 16.512 1.654 -1.365 1.00 94.88 174 ARG A O 1
ATOM 1383 N N . SER A 1 175 ? 15.242 1.090 -3.148 1.00 94.00 175 SER A N 1
ATOM 1384 C CA . SER A 1 175 ? 15.871 -0.198 -3.386 1.00 94.00 175 SER A CA 1
ATOM 1385 C C . SER A 1 175 ? 17.339 -0.045 -3.787 1.00 94.00 175 SER A C 1
ATOM 1387 O O . SER A 1 175 ? 17.722 0.929 -4.445 1.00 94.00 175 SER A O 1
ATOM 1389 N N . LYS A 1 176 ? 18.168 -1.003 -3.368 1.00 92.12 176 LYS A N 1
ATOM 1390 C CA . LYS A 1 176 ? 19.594 -1.067 -3.715 1.00 92.12 176 LYS A CA 1
ATOM 1391 C C . LYS A 1 176 ? 19.792 -1.546 -5.149 1.00 92.12 176 LYS A C 1
ATOM 1393 O O . LYS A 1 176 ? 20.666 -1.029 -5.840 1.00 92.12 176 LYS A O 1
ATOM 1398 N N . ASN A 1 177 ? 18.976 -2.502 -5.589 1.00 92.00 177 ASN A N 1
ATOM 1399 C CA . ASN A 1 177 ? 19.001 -3.002 -6.961 1.00 92.00 177 ASN A CA 1
ATOM 1400 C C . ASN A 1 177 ? 17.874 -2.388 -7.794 1.00 92.00 177 ASN A C 1
ATOM 1402 O O . ASN A 1 177 ? 16.971 -1.719 -7.279 1.00 92.00 177 ASN A O 1
ATOM 1406 N N . LYS A 1 178 ? 17.944 -2.618 -9.102 1.00 91.06 178 LYS A N 1
ATOM 1407 C CA . LYS A 1 178 ? 16.865 -2.315 -10.038 1.00 91.06 178 LYS A CA 1
ATOM 1408 C C . LYS A 1 178 ? 15.984 -3.549 -10.196 1.00 91.06 178 LYS A C 1
ATOM 1410 O O . LYS A 1 178 ? 16.468 -4.668 -10.069 1.00 91.06 178 LYS A O 1
ATOM 1415 N N . TYR A 1 179 ? 14.701 -3.322 -10.449 1.00 89.25 179 TYR A N 1
ATOM 1416 C CA . TYR A 1 179 ? 13.723 -4.386 -10.627 1.00 89.25 179 TYR A CA 1
ATOM 1417 C C . TYR A 1 179 ? 12.755 -4.004 -11.734 1.00 89.25 179 TYR A C 1
ATOM 1419 O O . TYR A 1 179 ? 12.393 -2.832 -11.854 1.00 89.25 179 TYR A O 1
ATOM 1427 N N . CYS A 1 180 ? 12.319 -4.993 -12.506 1.00 87.75 180 CYS A N 1
ATOM 1428 C CA . CYS A 1 180 ? 11.193 -4.910 -13.433 1.00 87.75 180 CYS A CA 1
ATOM 1429 C C . CYS A 1 180 ? 9.838 -4.982 -12.708 1.00 87.75 180 CYS A C 1
ATOM 1431 O O . CYS A 1 180 ? 8.848 -4.492 -13.231 1.00 87.75 180 CYS A O 1
ATOM 1433 N N . ASN A 1 181 ? 9.796 -5.497 -11.476 1.00 90.50 181 ASN A N 1
ATOM 1434 C CA . ASN A 1 181 ? 8.560 -5.780 -10.752 1.00 90.50 181 ASN A CA 1
ATOM 1435 C C . ASN A 1 181 ? 8.640 -5.292 -9.293 1.00 90.50 181 ASN A C 1
ATOM 1437 O O . ASN A 1 181 ? 9.591 -5.603 -8.568 1.00 90.50 181 ASN A O 1
ATOM 1441 N N . ALA A 1 182 ? 7.655 -4.510 -8.846 1.00 92.88 182 ALA A N 1
ATOM 1442 C CA . ALA A 1 182 ? 7.626 -3.941 -7.500 1.00 92.88 182 ALA A CA 1
ATOM 1443 C C . ALA A 1 182 ? 7.401 -5.008 -6.413 1.00 92.88 182 ALA A C 1
ATOM 1445 O O . ALA A 1 182 ? 8.009 -4.919 -5.345 1.00 92.88 182 ALA A O 1
ATOM 1446 N N . ASP A 1 183 ? 6.593 -6.036 -6.687 1.00 92.19 183 ASP A N 1
ATOM 1447 C CA . ASP A 1 183 ? 6.409 -7.196 -5.804 1.00 92.19 183 ASP A CA 1
ATOM 1448 C C . ASP A 1 183 ? 7.734 -7.943 -5.596 1.00 92.19 183 ASP A C 1
ATOM 1450 O O . ASP A 1 183 ? 8.091 -8.283 -4.464 1.00 92.19 183 ASP A O 1
ATOM 1454 N N . TRP A 1 184 ? 8.516 -8.112 -6.666 1.00 91.81 184 TRP A N 1
ATOM 1455 C CA . TRP A 1 184 ? 9.836 -8.737 -6.590 1.00 91.81 184 TRP A CA 1
ATOM 1456 C C . TRP A 1 184 ? 10.824 -7.919 -5.758 1.00 91.81 184 TRP A C 1
ATOM 1458 O O . TRP A 1 184 ? 11.526 -8.468 -4.907 1.00 91.81 184 TRP A O 1
ATOM 1468 N N . ALA A 1 185 ? 10.837 -6.596 -5.939 1.00 93.50 185 ALA A N 1
ATOM 1469 C CA . ALA A 1 185 ? 11.666 -5.694 -5.142 1.00 93.50 185 ALA A CA 1
ATOM 1470 C C . ALA A 1 185 ? 11.351 -5.806 -3.639 1.00 93.50 185 ALA A C 1
ATOM 1472 O O . ALA A 1 185 ? 12.259 -5.869 -2.807 1.00 93.50 185 ALA A O 1
ATOM 1473 N N . VAL A 1 186 ? 10.059 -5.865 -3.295 1.00 94.69 186 VAL A N 1
ATOM 1474 C CA . VAL A 1 186 ? 9.572 -6.031 -1.919 1.00 94.69 186 VAL A CA 1
ATOM 1475 C C . VAL A 1 186 ? 10.034 -7.364 -1.326 1.00 94.69 186 VAL A C 1
ATOM 1477 O O . VAL A 1 186 ? 10.564 -7.385 -0.213 1.00 94.69 186 VAL A O 1
ATOM 1480 N N . TRP A 1 187 ? 9.916 -8.462 -2.071 1.00 93.50 187 TRP A N 1
ATOM 1481 C CA . TRP A 1 187 ? 10.379 -9.770 -1.611 1.00 93.50 187 TRP A CA 1
ATOM 1482 C C . TRP A 1 187 ? 11.897 -9.819 -1.410 1.00 93.50 187 TRP A C 1
ATOM 1484 O O . TRP A 1 187 ? 12.369 -10.197 -0.336 1.00 93.50 187 TRP A O 1
ATOM 1494 N N . ARG A 1 188 ? 12.675 -9.377 -2.406 1.00 93.31 188 ARG A N 1
ATOM 1495 C CA . ARG A 1 188 ? 14.145 -9.456 -2.385 1.00 93.31 188 ARG A CA 1
ATOM 1496 C C . ARG A 1 188 ? 14.788 -8.568 -1.329 1.00 93.31 188 ARG A C 1
ATOM 1498 O O . ARG A 1 188 ? 15.773 -8.982 -0.721 1.00 93.31 188 ARG A O 1
ATOM 1505 N N . GLU A 1 189 ? 14.285 -7.350 -1.134 1.00 94.88 189 GLU A N 1
ATOM 1506 C CA . GLU A 1 189 ? 14.938 -6.382 -0.241 1.00 94.88 189 GLU A CA 1
ATOM 1507 C C . GLU A 1 189 ? 14.328 -6.324 1.154 1.00 94.88 189 GLU A C 1
ATOM 1509 O O . GLU A 1 189 ? 15.056 -6.080 2.118 1.00 94.88 189 GLU A O 1
ATOM 1514 N N . LEU A 1 190 ? 13.019 -6.559 1.278 1.00 95.38 190 LEU A N 1
ATOM 1515 C CA . LEU A 1 190 ? 12.308 -6.448 2.553 1.00 95.38 190 LEU A CA 1
ATOM 1516 C C . LEU A 1 190 ? 11.925 -7.812 3.140 1.00 95.38 190 LEU A C 1
ATOM 1518 O O . LEU A 1 190 ? 11.589 -7.879 4.318 1.00 95.38 190 LEU A O 1
ATOM 1522 N N . GLY A 1 191 ? 12.014 -8.902 2.368 1.00 93.19 191 GLY A N 1
ATOM 1523 C CA . GLY A 1 191 ? 11.686 -10.254 2.837 1.00 93.19 191 GLY A CA 1
ATOM 1524 C C . GLY A 1 191 ? 10.187 -10.505 3.017 1.00 93.19 191 GLY A C 1
ATOM 1525 O O . GLY A 1 191 ? 9.803 -11.475 3.664 1.00 93.19 191 GLY A O 1
ATOM 1526 N N . VAL A 1 192 ? 9.339 -9.637 2.465 1.00 93.12 192 VAL A N 1
ATOM 1527 C CA . VAL A 1 192 ? 7.881 -9.789 2.504 1.00 93.12 192 VAL A CA 1
ATOM 1528 C C . VAL A 1 192 ? 7.463 -10.767 1.421 1.00 93.12 192 VAL A C 1
ATOM 1530 O O . VAL A 1 192 ? 7.861 -10.627 0.267 1.00 93.12 192 VAL A O 1
ATOM 1533 N N . THR A 1 193 ? 6.655 -11.757 1.780 1.00 88.25 193 THR A N 1
ATOM 1534 C CA . THR A 1 193 ? 6.217 -12.799 0.849 1.00 88.25 193 THR A CA 1
ATOM 1535 C C . THR A 1 193 ? 5.465 -12.222 -0.349 1.00 88.25 193 THR A C 1
ATOM 1537 O O . THR A 1 193 ? 4.683 -11.271 -0.229 1.00 88.25 193 THR A O 1
ATOM 1540 N N . LEU A 1 194 ? 5.699 -12.832 -1.512 1.00 83.81 194 LEU A N 1
ATOM 1541 C CA . LEU A 1 194 ? 4.964 -12.543 -2.738 1.00 83.81 194 LEU A CA 1
ATOM 1542 C C . LEU A 1 194 ? 3.461 -12.818 -2.541 1.00 83.81 194 LEU A C 1
ATOM 1544 O O . LEU A 1 194 ? 3.092 -13.613 -1.672 1.00 83.81 194 LEU A O 1
ATOM 1548 N N . PRO A 1 195 ? 2.584 -12.126 -3.290 1.00 74.75 195 PRO A N 1
ATOM 1549 C CA . PRO A 1 195 ? 1.140 -12.256 -3.107 1.00 74.75 195 PRO A CA 1
ATOM 1550 C C . PRO A 1 195 ? 0.614 -13.613 -3.600 1.00 74.75 195 PRO A C 1
ATOM 1552 O O . PRO A 1 195 ? -0.434 -14.058 -3.142 1.00 74.75 195 PRO A O 1
ATOM 1555 N N . ASP A 1 196 ? 1.356 -14.278 -4.483 1.00 71.12 196 ASP A N 1
ATOM 1556 C CA . ASP A 1 196 ? 1.144 -15.655 -4.907 1.00 71.12 196 ASP A CA 1
ATOM 1557 C C . ASP A 1 196 ? 2.495 -16.321 -5.252 1.00 71.12 196 ASP A C 1
ATOM 1559 O O . ASP A 1 196 ? 3.549 -15.680 -5.274 1.00 71.12 196 ASP A O 1
ATOM 1563 N N . ASN A 1 197 ? 2.465 -17.634 -5.484 1.00 58.09 197 ASN A N 1
ATOM 1564 C CA . ASN A 1 197 ? 3.647 -18.443 -5.799 1.00 58.09 197 ASN A CA 1
ATOM 1565 C C . ASN A 1 197 ? 3.901 -18.557 -7.315 1.00 58.09 197 ASN A C 1
ATOM 1567 O O . ASN A 1 197 ? 4.538 -19.516 -7.744 1.00 58.09 197 ASN A O 1
ATOM 1571 N N . SER A 1 198 ? 3.372 -17.649 -8.146 1.00 55.00 198 SER A N 1
ATOM 1572 C CA . SER A 1 198 ? 3.319 -17.848 -9.604 1.00 55.00 198 SER A CA 1
ATOM 1573 C C . SER A 1 198 ? 4.684 -17.840 -10.306 1.00 55.00 198 SER A C 1
ATOM 1575 O O . SER A 1 198 ? 4.760 -18.203 -11.475 1.00 55.00 198 SER A O 1
ATOM 1577 N N . GLY A 1 199 ? 5.767 -17.419 -9.643 1.00 55.66 199 GLY A N 1
ATOM 1578 C CA . GLY A 1 199 ? 7.098 -17.308 -10.256 1.00 55.66 199 GLY A CA 1
ATOM 1579 C C . GLY A 1 199 ? 7.209 -16.228 -11.345 1.00 55.66 199 GLY A C 1
ATOM 1580 O O . GLY A 1 199 ? 8.309 -15.959 -11.813 1.00 55.66 199 GLY A O 1
ATOM 1581 N N . THR A 1 200 ? 6.116 -15.541 -11.697 1.00 62.22 200 THR A N 1
ATOM 1582 C CA . THR A 1 200 ? 6.037 -14.526 -12.768 1.00 62.22 200 THR A CA 1
ATOM 1583 C C . THR A 1 200 ? 6.607 -13.159 -12.366 1.00 62.22 200 THR A C 1
ATOM 1585 O O . THR A 1 200 ? 6.217 -12.137 -12.917 1.00 62.22 200 THR A O 1
ATOM 1588 N N . TYR A 1 201 ? 7.473 -13.117 -11.352 1.00 65.06 201 TYR A N 1
ATOM 1589 C CA . TYR A 1 201 ? 7.994 -11.880 -10.757 1.00 65.06 201 TYR A CA 1
ATOM 1590 C C . TYR A 1 201 ? 9.473 -11.645 -11.065 1.00 65.06 201 TYR A C 1
ATOM 1592 O O . TYR A 1 201 ? 9.984 -10.550 -10.825 1.00 65.06 201 TYR A O 1
ATOM 1600 N N . GLU A 1 202 ? 10.170 -12.674 -11.553 1.00 67.62 202 GLU A N 1
ATOM 1601 C CA . GLU A 1 202 ? 11.554 -12.551 -11.987 1.00 67.62 202 GLU A CA 1
ATOM 1602 C C . GLU A 1 202 ? 11.626 -11.807 -13.315 1.00 67.62 202 GLU A C 1
ATOM 1604 O O . GLU A 1 202 ? 10.867 -12.086 -14.240 1.00 67.62 202 GLU A O 1
ATOM 1609 N N . CYS A 1 203 ? 12.581 -10.882 -13.413 1.00 65.38 203 CYS A N 1
ATOM 1610 C CA . CYS A 1 203 ? 12.928 -10.266 -14.683 1.00 65.38 203 CYS A CA 1
ATOM 1611 C C . CYS A 1 203 ? 13.572 -11.343 -15.546 1.00 65.38 203 CYS A C 1
ATOM 1613 O O . CYS A 1 203 ? 14.768 -11.611 -15.428 1.00 65.38 203 CYS A O 1
ATOM 1615 N N . VAL A 1 204 ? 12.770 -12.011 -16.370 1.00 57.75 204 VAL A N 1
ATOM 1616 C CA . VAL A 1 204 ? 13.303 -12.906 -17.387 1.00 57.75 204 VAL A CA 1
ATOM 1617 C C . VAL A 1 204 ? 13.881 -11.992 -18.458 1.00 57.75 204 VAL A C 1
ATOM 1619 O O . VAL A 1 204 ? 13.144 -11.301 -19.159 1.00 57.75 204 VAL A O 1
ATOM 1622 N N . GLY A 1 205 ? 15.209 -11.897 -18.505 1.00 50.91 205 GLY A N 1
ATOM 1623 C CA . GLY A 1 205 ? 15.881 -11.253 -19.625 1.00 50.91 205 GLY A CA 1
ATOM 1624 C C . GLY A 1 205 ? 15.500 -12.004 -20.896 1.00 50.91 205 GLY A C 1
ATOM 1625 O O . GLY A 1 205 ? 15.741 -13.207 -20.976 1.00 50.91 205 GLY A O 1
ATOM 1626 N N . GLU A 1 206 ? 14.856 -11.312 -21.833 1.00 41.28 206 GLU A N 1
ATOM 1627 C CA . GLU A 1 206 ? 14.752 -11.778 -23.221 1.00 41.28 206 GLU A CA 1
ATOM 1628 C C . GLU A 1 206 ? 16.132 -11.768 -23.887 1.00 41.28 206 GLU A C 1
ATOM 1630 O O . GLU A 1 206 ? 16.890 -10.792 -23.660 1.00 41.28 206 GLU A O 1
#

Radius of gyration: 20.88 Å; chains: 1; bounding box: 87×37×48 Å

Sequence (206 aa):
MFARLTFFFFLLLIAVPARAETLRYMVGDLDVLPLHYGTNDLHISGDDLLIVRGVFETGTAWGGDVYTVLIKNGDAWEMVRYEKNGWSGVLTKTQPHTFEDSIVTVRFMVPKGTSKSGNVSSLYVLKAARPYLQNAAGKTDPEARETPANFTLYVLQRDKDFGIPYLHEVARARSKNKYCNADWAVWRELGVTLPDNSGTYECVGE

Foldseek 3Di:
DDDDDPDDPPPPPPPPLVQLVVLLVVCVQKDFDDDDAAWDWAAAQNKTKIKHKDKDDDVAQKIFIKIWMWIDDPPDTATAAADPPDPDRIDTFIDRGDLAATQKDKTWIFGPPCVVVSHTHWIKMKMKHFDDCADPVRDRHPVPLWGKIKIWMWIWDADPVPRGTYTHTDGIDIQPTTANHRLVSCCVRNVHDRSDPPPNRHPPDD

pLDDT: mean 82.59, std 15.22, range [38.12, 97.31]

Secondary structure (DSSP, 8-state):
-----------------HHHHHHHHHHHTEEE----SEEEEEEETTEEEEEEEEEEE-SSS-EEEEEEEEEEETTEEEEPBSSTT----EEEEEESSTTS--SEEEEEEEETTHHHHS-B---EEEEEE--SSB-TTS-B-TT---BPPEEEEEEEEE-TTT--EEEEEEEEEE-SS-BS-HHHHHHHHH-PPPSSS--TTS----